Protein AF-0000000074800138 (afdb_homodimer)

Nearest PDB structures (foldseek):
  8fwd-assembly1_7  TM=6.482E-01  e=1.856E-03  synthetic construct
  3asg-assembly1_A  TM=6.172E-01  e=2.596E-03  Paramagnetospirillum magneticum AMB-1
  5g05-assembly1_C  TM=5.962E-01  e=1.607E-02  Homo sapiens
  6q6g-assembly1_Z  TM=4.746E-01  e=5.083E-02  Homo sapiens
  9gaw-assembly1_Z  TM=5.169E-01  e=9.950E-02  Homo sapiens

Solvent-accessible surface area (backbone atoms only — not comparable to full-atom values): 19080 Å² total; per-residue (Å²): 112,71,67,56,52,42,50,50,50,30,55,75,67,71,48,77,78,48,72,56,21,47,45,21,26,38,49,36,23,50,61,73,66,35,55,67,58,23,51,50,52,58,54,36,31,43,78,73,64,65,39,76,80,51,69,68,48,51,35,52,52,23,40,51,26,9,74,70,62,38,48,67,59,28,49,50,55,54,68,68,44,85,60,83,66,53,68,65,38,53,49,34,40,36,52,22,18,64,76,68,64,39,51,70,59,27,44,57,45,20,53,50,42,28,72,74,38,67,78,47,43,66,22,53,55,48,35,28,50,43,23,49,77,71,67,35,52,67,60,21,50,50,45,53,50,48,34,57,76,68,65,43,64,73,73,70,81,63,42,18,77,58,60,74,77,67,81,96,34,71,72,9,62,52,123,112,71,68,55,53,41,51,49,50,30,54,76,66,70,47,77,79,47,73,57,21,47,45,21,26,36,49,35,24,49,61,73,67,36,52,68,58,25,51,51,53,60,55,36,32,42,76,75,64,67,37,75,82,50,63,67,48,51,34,52,51,23,40,52,26,9,74,70,62,39,48,68,61,27,49,51,55,54,66,67,44,80,90,60,72,50,69,65,36,54,48,34,39,36,51,21,18,64,76,67,64,38,49,71,60,27,44,56,45,20,53,49,43,29,73,74,38,68,78,46,43,67,21,54,55,47,35,28,51,43,23,50,75,70,67,36,53,68,60,20,52,50,47,53,50,47,35,58,75,66,64,44,64,73,77,57,87,66,77,70,79,76,55,82,87,60,56,93,58,57,83,71,67,82,117

Organism: Zingiber officinale (NCBI:txid94328)

pLDDT: mean 83.5, std 20.82, range [20.84, 98.69]

Radius of gyration: 30.53 Å; Cα contacts (8 Å, |Δi|>4): 427; chains: 2; bounding box: 30×89×78 Å

Sequence (350 aa):
MATLSLFAQMIKFRLRPDRITFIGILMACIHVGMIDTAIIGFNCMKTVYGVEPKVEHVGCLVDALSRGGYLNKARSVLESMLFKTNASAWHALLGGCFAHGDYELGVVVARHLIELEPPKESGYVALQKLYAITGRTEDALKVRKLMCDLDIKQSSGASMIEVEGAACEFLAGTLMATLSLFAQMIKFRLRPDRITFIGILMACIHVGMIDTAIIGFNCMKTVYGVEPKVEHVGCLVDALSRGGYLNKARSVLESMLFKTNASAWHALLGGCFAHGDYELGVVVARHLIELEPPKESGYVALQKLYAITGRTEDALKVRKLMCDLDIKQSSGASMIEVEGAACEFLAGTL

InterPro domains:
  IPR002885 Pentatricopeptide repeat [PF01535] (60-82)
  IPR011990 Tetratricopeptide-like helical domain superfamily [G3DSA:1.25.40.10] (2-169)
  IPR011990 Tetratricopeptide-like helical domain superfamily [SSF48452] (74-152)
  IPR046848 E motif [PF20431] (100-162)
  IPR046960 Pentatricopeptide repeat-containing protein At4g14850-like, plant [PTHR47926] (3-170)

Foldseek 3Di:
DVVVVVVVVCVVVVHQDAQVNLLVVLVVCLVVPNLVSSVVSQVCCCVPRNYDHDLSSLQSNLLSCLQVLVLVVNVVSCVPRPDDRDLNSLVSSLVSCVVVVVLVVNLVSLVVSCVSPVLACVSLVSNLVSCVVVVVNVVSVVSLVVCVVVVNDDDQPAQLPQPPDDVSRPRNHDD/DVVVVVVVVCVVVVHQDAQVNLLVVLVVCLVVPNLVSSVVSQVCCCVPRNYDHDQSSLQSNLLSCLQVLVLVVNVVSQVVRPDDHDLNSLVSSLVSCVVVVVLVVNLVSLVVSCVVPVLACVSLVSNLVSCVVVVVNVVSLVSVVVCVVVVNDPPPPPPQPCPPPCSSPPVPPPD

Secondary structure (DSSP, 8-state):
-HHHHHHHHHHHTT----HHHHHHHHHHHHHTT-HHHHHHHHHHHHHTT-PPP-HHHHHHHHHHHHHTT-HHHHHHHHHH--S---HHHHHHHHHHHHHHT-HHHHHHHHHHHHHH-TT-HHHHHHHHHHHHHTT-HHHHHHHHHHHHHTT----TTS------SSSTTSGGG--/-HHHHHHHHHHHTT----HHHHHHHHHHHHHTT-HHHHHHHHHHHHHTT-PPP-HHHHHHHHHHHHHTT-HHHHHHHHHH--S---HHHHHHHHHHHHHHT-HHHHHHHHHHHHHH-TT-HHHHHHHHHHHHHTT-HHHHHHHHHHHHHTT----TTS-----SS-TTTGGG---

Structure (mmCIF, N/CA/C/O backbone):
data_AF-0000000074800138-model_v1
#
loop_
_entity.id
_entity.type
_entity.pdbx_description
1 polymer 'Pentatricopeptide repeat-containing protein'
#
loop_
_atom_site.group_PDB
_atom_site.id
_atom_site.type_symbol
_atom_site.label_atom_id
_atom_site.label_alt_id
_atom_site.label_comp_id
_atom_site.label_asym_id
_atom_site.label_entity_id
_atom_site.label_seq_id
_atom_site.pdbx_PDB_ins_code
_atom_site.Cartn_x
_atom_site.Cartn_y
_atom_site.Cartn_z
_atom_site.occupancy
_atom_site.B_iso_or_equiv
_atom_site.auth_seq_id
_atom_site.auth_comp_id
_atom_site.auth_asym_id
_atom_site.auth_atom_id
_atom_site.pdbx_PDB_model_num
ATOM 1 N N . MET A 1 1 ? 10.578 -4.496 12.516 1 43.91 1 MET A N 1
ATOM 2 C CA . MET A 1 1 ? 10.547 -3.043 12.664 1 43.91 1 MET A CA 1
ATOM 3 C C . MET A 1 1 ? 9.57 -2.418 11.672 1 43.91 1 MET A C 1
ATOM 5 O O . MET A 1 1 ? 8.742 -1.583 12.047 1 43.91 1 MET A O 1
ATOM 9 N N . ALA A 1 2 ? 9.586 -2.994 10.398 1 52.78 2 ALA A N 1
ATOM 10 C CA . ALA A 1 2 ? 8.82 -2.365 9.328 1 52.78 2 ALA A CA 1
ATOM 11 C C . ALA A 1 2 ? 7.32 -2.529 9.57 1 52.78 2 ALA A C 1
ATOM 13 O O . ALA A 1 2 ? 6.555 -1.568 9.438 1 52.78 2 ALA A O 1
ATOM 14 N N . THR A 1 3 ? 6.891 -3.715 10.062 1 56.34 3 THR A N 1
ATOM 15 C CA . THR A 1 3 ? 5.48 -4.023 10.273 1 56.34 3 THR A CA 1
ATOM 16 C C . THR A 1 3 ? 4.922 -3.205 11.438 1 56.34 3 THR A C 1
ATOM 18 O O . THR A 1 3 ? 3.762 -2.783 11.398 1 56.34 3 THR A O 1
ATOM 21 N N . LEU A 1 4 ? 5.777 -2.953 12.375 1 54.22 4 LEU A N 1
ATOM 22 C CA . LEU A 1 4 ? 5.324 -2.238 13.562 1 54.22 4 LEU A CA 1
ATOM 23 C C . LEU A 1 4 ? 4.98 -0.792 13.227 1 54.22 4 LEU A C 1
ATOM 25 O O . LEU A 1 4 ? 4.004 -0.245 13.75 1 54.22 4 LEU A O 1
ATOM 29 N N . SER A 1 5 ? 5.734 -0.338 12.312 1 70 5 SER A N 1
ATOM 30 C CA . SER A 1 5 ? 5.496 1.061 11.969 1 70 5 SER A CA 1
ATOM 31 C C . SER A 1 5 ? 4.172 1.234 11.234 1 70 5 SER A C 1
ATOM 33 O O . SER A 1 5 ? 3.428 2.182 11.5 1 70 5 SER A O 1
ATOM 35 N N . LEU A 1 6 ? 3.773 0.214 10.523 1 72.75 6 LEU A N 1
ATOM 36 C CA . LEU A 1 6 ? 2.506 0.282 9.805 1 72.75 6 LEU A CA 1
ATOM 37 C C . LEU A 1 6 ? 1.328 0.193 10.773 1 72.75 6 LEU A C 1
ATOM 39 O O . LEU A 1 6 ? 0.381 0.977 10.68 1 72.75 6 LEU A O 1
ATOM 43 N N . PHE A 1 7 ? 1.56 -0.622 11.734 1 68.44 7 PHE A N 1
ATOM 44 C CA . PHE A 1 7 ? 0.506 -0.812 12.727 1 68.44 7 PHE A CA 1
ATOM 45 C C . PHE A 1 7 ? 0.314 0.448 13.562 1 68.44 7 PHE A C 1
ATOM 47 O O . PHE A 1 7 ? -0.817 0.825 13.875 1 68.44 7 PHE A O 1
ATOM 54 N N . ALA A 1 8 ? 1.408 0.996 13.789 1 72 8 ALA A N 1
ATOM 55 C CA . ALA A 1 8 ? 1.353 2.227 14.578 1 72 8 ALA A CA 1
ATOM 56 C C . ALA A 1 8 ? 0.618 3.328 13.812 1 72 8 ALA A C 1
ATOM 58 O O . ALA A 1 8 ? -0.166 4.078 14.406 1 72 8 ALA A O 1
ATOM 59 N N . GLN A 1 9 ? 0.895 3.301 12.617 1 76.75 9 GLN A N 1
ATOM 60 C CA . GLN A 1 9 ? 0.22 4.301 11.797 1 76.75 9 GLN A CA 1
ATOM 61 C C . GLN A 1 9 ? -1.272 4.004 11.688 1 76.75 9 GLN A C 1
ATOM 63 O O . GLN A 1 9 ? -2.098 4.918 11.734 1 76.75 9 GLN A O 1
ATOM 68 N N . MET A 1 10 ? -1.66 2.762 11.578 1 77.88 10 MET A N 1
ATOM 69 C CA . MET A 1 10 ? -3.062 2.369 11.484 1 77.88 10 MET A CA 1
ATOM 70 C C . MET A 1 10 ? -3.818 2.74 12.758 1 77.88 10 MET A C 1
ATOM 72 O O . MET A 1 10 ? -4.961 3.199 12.695 1 77.88 10 MET A O 1
ATOM 76 N N . ILE A 1 11 ? -3.096 2.574 13.898 1 75.19 11 ILE A N 1
ATOM 77 C CA . ILE A 1 11 ? -3.693 2.936 15.18 1 75.19 11 ILE A CA 1
ATOM 78 C C . ILE A 1 11 ? -3.877 4.449 15.25 1 75.19 11 ILE A C 1
ATOM 80 O O . ILE A 1 11 ? -4.938 4.934 15.656 1 75.19 11 ILE A O 1
ATOM 84 N N . LYS A 1 12 ? -2.836 5.16 14.867 1 75.62 12 LYS A N 1
ATOM 85 C CA . LYS A 1 12 ? -2.865 6.621 14.906 1 75.62 12 LYS A CA 1
ATOM 86 C C . LYS A 1 12 ? -4.051 7.168 14.117 1 75.62 12 LYS A C 1
ATOM 88 O O . LYS A 1 12 ? -4.676 8.148 14.531 1 75.62 12 LYS A O 1
ATOM 93 N N . PHE A 1 13 ? -4.375 6.453 13.062 1 75.38 13 PHE A N 1
ATOM 94 C CA . PHE A 1 13 ? -5.449 6.953 12.211 1 75.38 13 PHE A CA 1
ATOM 95 C C . PHE A 1 13 ? -6.73 6.156 12.438 1 75.38 13 PHE A C 1
ATOM 97 O O . PHE A 1 13 ? -7.652 6.219 11.625 1 75.38 13 PHE A O 1
ATOM 104 N N . ARG A 1 14 ? -6.738 5.391 13.586 1 74.94 14 ARG A N 1
ATOM 105 C CA . ARG A 1 14 ? -7.898 4.621 14.016 1 74.94 14 ARG A CA 1
ATOM 106 C C . ARG A 1 14 ? -8.438 3.758 12.875 1 74.94 14 ARG A C 1
ATOM 108 O O . ARG A 1 14 ? -9.648 3.719 12.641 1 74.94 14 ARG A O 1
ATOM 115 N N . LEU A 1 15 ? -7.484 3.207 12.188 1 77.81 15 LEU A N 1
ATOM 116 C CA . LEU A 1 15 ? -7.855 2.324 11.086 1 77.81 15 LEU A CA 1
ATOM 117 C C . LEU A 1 15 ? -7.801 0.862 11.516 1 77.81 15 LEU A C 1
ATOM 119 O O . LEU A 1 15 ? -6.82 0.427 12.125 1 77.81 15 LEU A O 1
ATOM 123 N N . ARG A 1 16 ? -8.969 0.235 11.492 1 80.94 16 ARG A N 1
ATOM 124 C CA . ARG A 1 16 ? -8.969 -1.219 11.617 1 80.94 16 ARG A CA 1
ATOM 125 C C . ARG A 1 16 ? -8.953 -1.89 10.25 1 80.94 16 ARG A C 1
ATOM 127 O O . ARG A 1 16 ? -9.969 -1.907 9.555 1 80.94 16 ARG A O 1
ATOM 134 N N . PRO A 1 17 ? -7.766 -2.398 10 1 86.25 17 PRO A N 1
ATOM 135 C CA . PRO A 1 17 ? -7.672 -2.957 8.648 1 86.25 17 PRO A CA 1
ATOM 136 C C . PRO A 1 17 ? -8.586 -4.164 8.445 1 86.25 17 PRO A C 1
ATOM 138 O O . PRO A 1 17 ? -8.75 -4.977 9.359 1 86.25 17 PRO A O 1
ATOM 141 N N . ASP A 1 18 ? -9.32 -4.195 7.348 1 89.62 18 ASP A N 1
ATOM 142 C CA . ASP A 1 18 ? -10.109 -5.348 6.926 1 89.62 18 ASP A CA 1
ATOM 143 C C . ASP A 1 18 ? -9.562 -5.941 5.629 1 89.62 18 ASP A C 1
ATOM 145 O O . ASP A 1 18 ? -8.453 -5.613 5.207 1 89.62 18 ASP A O 1
ATOM 149 N N . ARG A 1 19 ? -10.305 -6.824 5.07 1 89.81 19 ARG A N 1
ATOM 150 C CA . ARG A 1 19 ? -9.875 -7.527 3.869 1 89.81 19 ARG A CA 1
ATOM 151 C C . ARG A 1 19 ? -9.586 -6.547 2.734 1 89.81 19 ARG A C 1
ATOM 153 O O . ARG A 1 19 ? -8.602 -6.699 2.006 1 89.81 19 ARG A O 1
ATOM 160 N N . ILE A 1 20 ? -10.367 -5.566 2.705 1 88.94 20 ILE A N 1
ATOM 161 C CA . ILE A 1 20 ? -10.25 -4.598 1.621 1 88.94 20 ILE A CA 1
ATOM 162 C C . ILE A 1 20 ? -8.992 -3.76 1.81 1 88.94 20 ILE A C 1
ATOM 164 O O . ILE A 1 20 ? -8.25 -3.518 0.853 1 88.94 20 ILE A O 1
ATOM 168 N N . THR A 1 21 ? -8.75 -3.352 3.012 1 89.06 21 THR A N 1
ATOM 169 C CA . THR A 1 21 ? -7.555 -2.584 3.324 1 89.06 21 THR A CA 1
ATOM 170 C C . THR A 1 21 ? -6.297 -3.371 2.961 1 89.06 21 THR A C 1
ATOM 172 O O . THR A 1 21 ? -5.363 -2.822 2.377 1 89.06 21 THR A O 1
ATOM 175 N N . PHE A 1 22 ? -6.379 -4.621 3.205 1 92 22 PHE A N 1
ATOM 176 C CA . PHE A 1 22 ? -5.188 -5.434 2.996 1 92 22 PHE A CA 1
ATOM 177 C C . PHE A 1 22 ? -4.949 -5.68 1.51 1 92 22 PHE A C 1
ATOM 179 O O . PHE A 1 22 ? -3.807 -5.805 1.07 1 92 22 PHE A O 1
ATOM 186 N N . ILE A 1 23 ? -5.969 -5.742 0.784 1 91.44 23 ILE A N 1
ATOM 187 C CA . ILE A 1 23 ? -5.754 -5.844 -0.655 1 91.44 23 ILE A CA 1
ATOM 188 C C . ILE A 1 23 ? -5 -4.613 -1.153 1 91.44 23 ILE A C 1
ATOM 190 O O . ILE A 1 23 ? -4.094 -4.727 -1.981 1 91.44 23 ILE A O 1
ATOM 194 N N . GLY A 1 24 ? -5.398 -3.42 -0.658 1 89.75 24 GLY A N 1
ATOM 195 C CA . GLY A 1 24 ? -4.695 -2.195 -1.006 1 89.75 24 GLY A CA 1
ATOM 196 C C . GLY A 1 24 ? -3.234 -2.207 -0.599 1 89.75 24 GLY A C 1
ATOM 197 O O . GLY A 1 24 ? -2.367 -1.794 -1.37 1 89.75 24 GLY A O 1
ATOM 198 N N . ILE A 1 25 ? -2.998 -2.707 0.57 1 90.94 25 ILE A N 1
ATOM 199 C CA . ILE A 1 25 ? -1.637 -2.787 1.09 1 90.94 25 ILE A CA 1
ATOM 200 C C . ILE A 1 25 ? -0.801 -3.711 0.209 1 90.94 25 ILE A C 1
ATOM 202 O O . ILE A 1 25 ? 0.304 -3.352 -0.206 1 90.94 25 ILE A O 1
ATOM 206 N N . LEU A 1 26 ? -1.319 -4.887 -0.128 1 92.81 26 LEU A N 1
ATOM 207 C CA . LEU A 1 26 ? -0.606 -5.863 -0.945 1 92.81 26 LEU A CA 1
ATOM 208 C C . LEU A 1 26 ? -0.302 -5.293 -2.328 1 92.81 26 LEU A C 1
ATOM 210 O O . LEU A 1 26 ? 0.837 -5.363 -2.795 1 92.81 26 LEU A O 1
ATOM 214 N N . MET A 1 27 ? -1.284 -4.688 -2.916 1 91 27 MET A N 1
ATOM 215 C CA . MET A 1 27 ? -1.13 -4.148 -4.266 1 91 27 MET A CA 1
ATOM 216 C C . MET A 1 27 ? -0.095 -3.029 -4.289 1 91 27 MET A C 1
ATOM 218 O O . MET A 1 27 ? 0.712 -2.943 -5.215 1 91 27 MET A O 1
ATOM 222 N N . ALA A 1 28 ? -0.119 -2.209 -3.275 1 91.12 28 ALA A N 1
ATOM 223 C CA . ALA A 1 28 ? 0.828 -1.098 -3.223 1 91.12 28 ALA A CA 1
ATOM 224 C C . ALA A 1 28 ? 2.258 -1.604 -3.061 1 91.12 28 ALA A C 1
ATOM 226 O O . ALA A 1 28 ? 3.162 -1.163 -3.773 1 91.12 28 ALA A O 1
ATOM 227 N N . CYS A 1 29 ? 2.436 -2.473 -2.121 1 92.75 29 CYS A N 1
ATOM 228 C CA . CYS A 1 29 ? 3.77 -3.012 -1.877 1 92.75 29 CYS A CA 1
ATOM 229 C C . CYS A 1 29 ? 4.309 -3.715 -3.117 1 92.75 29 CYS A C 1
ATOM 231 O O . CYS A 1 29 ? 5.477 -3.543 -3.475 1 92.75 29 CYS A O 1
ATOM 233 N N . ILE A 1 30 ? 3.459 -4.488 -3.75 1 92.81 30 ILE A N 1
ATOM 234 C CA . ILE A 1 30 ? 3.844 -5.215 -4.957 1 92.81 30 ILE A CA 1
ATOM 235 C C . ILE A 1 30 ? 4.172 -4.223 -6.07 1 92.81 30 ILE A C 1
ATOM 237 O O . ILE A 1 30 ? 5.168 -4.383 -6.781 1 92.81 30 ILE A O 1
ATOM 241 N N . HIS A 1 31 ? 3.443 -3.209 -6.188 1 89.44 31 HIS A N 1
ATOM 242 C CA . HIS A 1 31 ? 3.596 -2.217 -7.242 1 89.44 31 HIS A CA 1
ATOM 243 C C . HIS A 1 31 ? 4.938 -1.499 -7.137 1 89.44 31 HIS A C 1
ATOM 245 O O . HIS A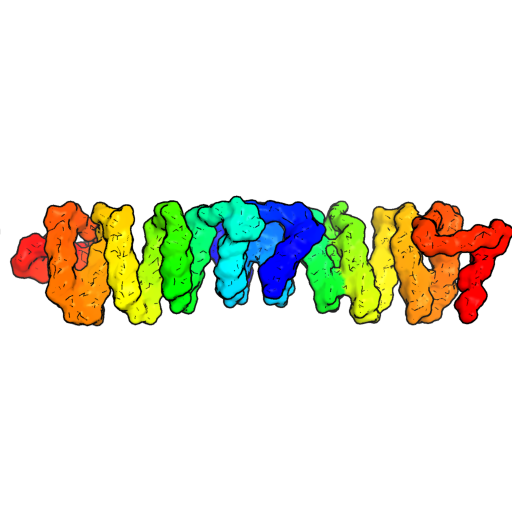 1 31 ? 5.566 -1.192 -8.148 1 89.44 31 HIS A O 1
ATOM 251 N N . VAL A 1 32 ? 5.316 -1.273 -5.938 1 90.31 32 VAL A N 1
ATOM 252 C CA . VAL A 1 32 ? 6.555 -0.516 -5.777 1 90.31 32 VAL A CA 1
ATOM 253 C C . VAL A 1 32 ? 7.727 -1.475 -5.598 1 90.31 32 VAL A C 1
ATOM 255 O O . VAL A 1 32 ? 8.836 -1.053 -5.25 1 90.31 32 VAL A O 1
ATOM 258 N N . GLY A 1 33 ? 7.523 -2.762 -5.719 1 91.31 33 GLY A N 1
ATOM 259 C CA . GLY A 1 33 ? 8.594 -3.746 -5.742 1 91.31 33 GLY A CA 1
ATOM 260 C C . GLY A 1 33 ? 9.016 -4.199 -4.355 1 91.31 33 GLY A C 1
ATOM 261 O O . GLY A 1 33 ? 10.078 -4.809 -4.195 1 91.31 33 GLY A O 1
ATOM 262 N N . MET A 1 34 ? 8.211 -3.844 -3.35 1 93 34 MET A N 1
ATOM 263 C CA . MET A 1 34 ? 8.523 -4.258 -1.984 1 93 34 MET A CA 1
ATOM 264 C C . MET A 1 34 ? 7.859 -5.594 -1.658 1 93 34 MET A C 1
ATOM 266 O O . MET A 1 34 ? 6.98 -5.66 -0.801 1 93 34 MET A O 1
ATOM 270 N N . ILE A 1 35 ? 8.391 -6.664 -2.172 1 94.69 35 ILE A N 1
ATOM 271 C CA . ILE A 1 35 ? 7.832 -8.008 -2.129 1 94.69 35 ILE A CA 1
ATOM 272 C C . ILE A 1 35 ? 7.902 -8.555 -0.702 1 94.69 35 ILE A C 1
ATOM 274 O O . ILE A 1 35 ? 6.961 -9.188 -0.226 1 94.69 35 ILE A O 1
ATOM 278 N N . ASP A 1 36 ? 9.031 -8.242 -0.051 1 93.81 36 ASP A N 1
ATOM 279 C CA . ASP A 1 36 ? 9.164 -8.711 1.324 1 93.81 36 ASP A CA 1
ATOM 280 C C . ASP A 1 36 ? 8.117 -8.062 2.229 1 93.81 36 ASP A C 1
ATOM 282 O O . ASP A 1 36 ? 7.539 -8.727 3.09 1 93.81 36 ASP A O 1
ATOM 286 N N . THR A 1 37 ? 7.891 -6.824 1.976 1 92.62 37 THR A N 1
ATOM 287 C CA . THR A 1 37 ? 6.879 -6.125 2.76 1 92.62 37 THR A CA 1
ATOM 288 C C . THR A 1 37 ? 5.484 -6.66 2.445 1 92.62 37 THR A C 1
ATOM 290 O O . THR A 1 37 ? 4.629 -6.738 3.33 1 92.62 37 THR A O 1
ATOM 293 N N . ALA A 1 38 ? 5.203 -7.016 1.188 1 94.12 38 ALA A N 1
ATOM 294 C CA . ALA A 1 38 ? 3.932 -7.629 0.805 1 94.12 38 ALA A CA 1
ATOM 295 C C . ALA A 1 38 ? 3.713 -8.945 1.54 1 94.12 38 ALA A C 1
ATOM 297 O O . ALA A 1 38 ? 2.621 -9.211 2.049 1 94.12 38 ALA A O 1
ATOM 298 N N . ILE A 1 39 ? 4.777 -9.711 1.635 1 94.88 39 ILE A N 1
ATOM 299 C CA . ILE A 1 39 ? 4.707 -11 2.314 1 94.88 39 ILE A CA 1
ATOM 300 C C . ILE A 1 39 ? 4.438 -10.789 3.801 1 94.88 39 ILE A C 1
ATOM 302 O O . ILE A 1 39 ? 3.604 -11.477 4.395 1 94.88 39 ILE A O 1
ATOM 306 N N . ILE A 1 40 ? 5.133 -9.852 4.363 1 92.94 40 ILE A N 1
ATOM 307 C CA . ILE A 1 40 ? 4.926 -9.531 5.77 1 92.94 40 ILE A CA 1
ATOM 308 C C . ILE A 1 40 ? 3.482 -9.078 5.992 1 92.94 40 ILE A C 1
ATOM 310 O O . ILE A 1 40 ? 2.83 -9.516 6.941 1 92.94 40 ILE A O 1
ATOM 314 N N . GLY A 1 41 ? 3.033 -8.18 5.117 1 92.56 41 GLY A N 1
ATOM 315 C CA . GLY A 1 41 ? 1.651 -7.734 5.199 1 92.56 41 GLY A CA 1
ATOM 316 C C . GLY A 1 41 ? 0.652 -8.875 5.121 1 92.56 41 GLY A C 1
ATOM 317 O O . GLY A 1 41 ? -0.289 -8.938 5.914 1 92.56 41 GLY A O 1
ATOM 318 N N . PHE A 1 42 ? 0.875 -9.773 4.238 1 94.44 42 PHE A N 1
ATOM 319 C CA . PHE A 1 42 ? 0.012 -10.938 4.074 1 94.44 42 PHE A CA 1
ATOM 320 C C . PHE A 1 42 ? -0.026 -11.766 5.355 1 94.44 42 PHE A C 1
ATOM 322 O O . PHE A 1 42 ? -1.102 -12.148 5.824 1 94.44 42 PHE A O 1
ATOM 329 N N . ASN A 1 43 ? 1.084 -11.961 5.891 1 92.5 43 ASN A N 1
ATOM 330 C CA . ASN A 1 43 ? 1.172 -12.766 7.102 1 92.5 43 ASN A CA 1
ATOM 331 C C . ASN A 1 43 ? 0.52 -12.062 8.289 1 92.5 43 ASN A C 1
ATOM 333 O O . ASN A 1 43 ? -0.052 -12.719 9.164 1 92.5 43 ASN A O 1
ATOM 337 N N . CYS A 1 44 ? 0.555 -10.773 8.328 1 90.19 44 CYS A N 1
ATOM 338 C CA . CYS A 1 44 ? 0.017 -10 9.438 1 90.19 44 CYS A CA 1
ATOM 339 C C . CYS A 1 44 ? -1.507 -10.008 9.422 1 90.19 44 CYS A C 1
ATOM 341 O O . CYS A 1 44 ? -2.143 -9.766 10.453 1 90.19 44 CYS A O 1
ATOM 343 N N . MET A 1 45 ? -2.117 -10.305 8.273 1 92.31 45 MET A N 1
ATOM 344 C CA . MET A 1 45 ? -3.574 -10.297 8.188 1 92.31 45 MET A CA 1
ATOM 345 C C . MET A 1 45 ? -4.184 -11.18 9.273 1 92.31 45 MET A C 1
ATOM 347 O O . MET A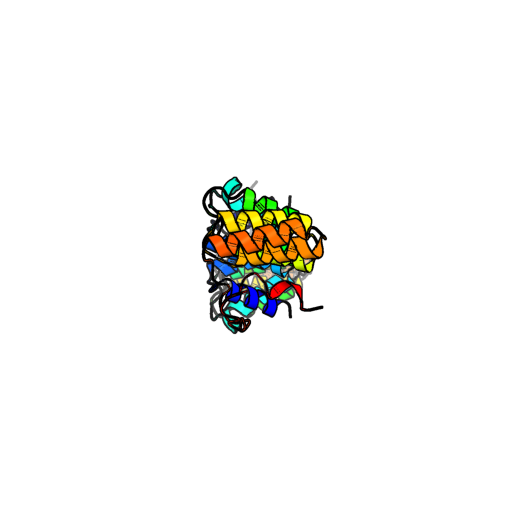 1 45 ? -4.969 -10.703 10.102 1 92.31 45 MET A O 1
ATOM 351 N N . LYS A 1 46 ? -3.701 -12.414 9.352 1 91.19 46 LYS A N 1
ATOM 352 C CA . LYS A 1 46 ? -4.262 -13.352 10.32 1 91.19 46 LYS A CA 1
ATOM 353 C C . LYS A 1 46 ? -3.576 -13.219 11.68 1 91.19 46 LYS A C 1
ATOM 355 O O . LYS A 1 46 ? -4.238 -13.062 12.703 1 91.19 46 LYS A O 1
ATOM 360 N N . THR A 1 47 ? -2.268 -13.117 11.664 1 91.19 47 THR A N 1
ATOM 361 C CA . THR A 1 47 ? -1.494 -13.258 12.898 1 91.19 47 THR A CA 1
ATOM 362 C C . THR A 1 47 ? -1.656 -12.023 13.781 1 91.19 47 THR A C 1
ATOM 364 O O . THR A 1 47 ? -1.667 -12.125 15.008 1 91.19 47 THR A O 1
ATOM 367 N N . VAL A 1 48 ? -1.835 -10.867 13.18 1 87.75 48 VAL A N 1
ATOM 368 C CA . VAL A 1 48 ? -1.865 -9.633 13.961 1 87.75 48 VAL A CA 1
ATOM 369 C C . VAL A 1 48 ? -3.287 -9.078 13.992 1 87.75 48 VAL A C 1
ATOM 371 O O . VAL A 1 48 ? -3.77 -8.648 15.047 1 87.75 48 VAL A O 1
ATOM 374 N N . TYR A 1 49 ? -4.016 -9.273 12.875 1 89.56 49 TYR A N 1
ATOM 375 C CA . TYR A 1 49 ? -5.277 -8.555 12.789 1 89.56 49 TYR A CA 1
ATOM 376 C C . TYR A 1 49 ? -6.461 -9.508 12.805 1 89.56 49 TYR A C 1
ATOM 378 O O . TYR A 1 49 ? -7.617 -9.078 12.797 1 89.56 49 TYR A O 1
ATOM 386 N N . GLY A 1 50 ? -6.129 -10.781 12.773 1 91.81 50 GLY A N 1
ATOM 387 C CA . GLY A 1 50 ? -7.191 -11.773 12.797 1 91.81 50 GLY A CA 1
ATOM 388 C C . GLY A 1 50 ? -8.031 -11.773 11.531 1 91.81 50 GLY A C 1
ATOM 389 O O . GLY A 1 50 ? -9.18 -12.234 11.539 1 91.81 50 GLY A O 1
ATOM 390 N N . VAL A 1 51 ? -7.539 -11.188 10.477 1 93.06 51 VAL A N 1
ATOM 391 C CA . VAL A 1 51 ? -8.234 -11.141 9.195 1 93.06 51 VAL A CA 1
ATOM 392 C C . VAL A 1 51 ? -7.781 -12.305 8.32 1 93.06 51 VAL A C 1
ATOM 394 O O . VAL A 1 51 ? -6.605 -12.383 7.945 1 93.06 51 VAL A O 1
ATOM 397 N N . GLU A 1 52 ? -8.711 -13.18 7.945 1 92.44 52 GLU A N 1
ATOM 398 C CA . GLU A 1 52 ? -8.367 -14.312 7.094 1 92.44 52 GLU A CA 1
ATOM 399 C C . GLU A 1 52 ? -8.188 -13.883 5.641 1 92.44 52 GLU A C 1
ATOM 401 O O . GLU A 1 52 ? -9.078 -13.258 5.055 1 92.44 52 GLU A O 1
ATOM 406 N N . PRO A 1 53 ? -7.004 -14.219 5.094 1 92.38 53 PRO A N 1
ATOM 407 C CA . PRO A 1 53 ? -6.844 -13.922 3.668 1 92.38 53 PRO A CA 1
ATOM 408 C C . PRO A 1 53 ? -7.848 -14.664 2.791 1 92.38 53 PRO A C 1
ATOM 410 O O . PRO A 1 53 ? -8.195 -15.812 3.086 1 92.38 53 PRO A O 1
ATOM 413 N N . LYS A 1 54 ? -8.328 -14 1.739 1 90.06 54 LYS A N 1
ATOM 414 C CA . LYS A 1 54 ? -9.219 -14.602 0.75 1 90.06 54 LYS A CA 1
ATOM 415 C C . LYS A 1 54 ? -8.492 -14.828 -0.575 1 90.06 54 LYS A C 1
ATOM 417 O O . LYS A 1 54 ? -7.289 -14.594 -0.678 1 90.06 54 LYS A O 1
ATOM 422 N N . VAL A 1 55 ? -9.195 -15.312 -1.581 1 88.5 55 VAL A N 1
ATOM 423 C CA . VAL A 1 55 ? -8.633 -15.727 -2.867 1 88.5 55 VAL A CA 1
ATOM 424 C C . VAL A 1 55 ? -7.949 -14.539 -3.535 1 88.5 55 VAL A C 1
ATOM 426 O O . VAL A 1 55 ? -6.926 -14.695 -4.203 1 88.5 55 VAL A O 1
ATOM 429 N N . GLU A 1 56 ? -8.484 -13.359 -3.279 1 89.62 56 GLU A N 1
ATOM 430 C CA . GLU A 1 56 ? -7.918 -12.18 -3.932 1 89.62 56 GLU A CA 1
ATOM 431 C C . GLU A 1 56 ? -6.562 -11.82 -3.332 1 89.62 56 GLU A C 1
ATOM 433 O O . GLU A 1 56 ? -5.672 -11.344 -4.039 1 89.62 56 GLU A O 1
ATOM 438 N N . HIS A 1 57 ? -6.383 -12.047 -2.049 1 92.38 57 HIS A N 1
ATOM 439 C CA . HIS A 1 57 ? -5.105 -11.766 -1.402 1 92.38 57 HIS A CA 1
ATOM 440 C C . HIS A 1 57 ? -4.035 -12.758 -1.838 1 92.38 57 HIS A C 1
ATOM 442 O O . HIS A 1 57 ? -2.936 -12.359 -2.227 1 92.38 57 HIS A O 1
ATOM 448 N N . VAL A 1 58 ? -4.52 -13.992 -1.809 1 93.06 58 VAL A N 1
ATOM 449 C CA . VAL A 1 58 ? -3.604 -15.055 -2.191 1 93.06 58 VAL A CA 1
ATOM 450 C C . VAL A 1 58 ? -3.225 -14.914 -3.664 1 93.06 58 VAL A C 1
ATOM 452 O O . VAL A 1 58 ? -2.047 -14.992 -4.02 1 93.06 58 VAL A O 1
ATOM 455 N N . GLY A 1 59 ? -4.234 -14.711 -4.504 1 92.38 59 GLY A N 1
ATOM 456 C CA . GLY A 1 59 ? -3.99 -14.555 -5.93 1 92.38 59 GLY A CA 1
ATOM 457 C C . GLY A 1 59 ? -3.055 -13.406 -6.254 1 92.38 59 GLY A C 1
ATOM 458 O O . GLY A 1 59 ? -2.146 -13.555 -7.074 1 92.38 59 GLY A O 1
ATOM 459 N N . CYS A 1 60 ? -3.242 -12.297 -5.531 1 91.88 60 CYS A N 1
ATOM 460 C CA . CYS A 1 60 ? -2.428 -11.109 -5.766 1 91.88 60 CYS A CA 1
ATOM 461 C C . CYS A 1 60 ? -0.973 -11.367 -5.391 1 91.88 60 CYS A C 1
ATOM 463 O O . CYS A 1 60 ? -0.067 -11.078 -6.176 1 91.88 60 CYS A O 1
ATOM 465 N N . LEU A 1 61 ? -0.79 -11.906 -4.281 1 94.94 61 LEU A N 1
ATOM 466 C CA . LEU A 1 61 ? 0.568 -12.133 -3.799 1 94.94 61 LEU A CA 1
ATOM 467 C C . LEU A 1 61 ? 1.261 -13.211 -4.621 1 94.94 61 LEU A C 1
ATOM 469 O O . LEU A 1 61 ? 2.391 -13.023 -5.078 1 94.94 61 LEU A O 1
ATOM 473 N N . VAL A 1 62 ? 0.614 -14.289 -4.918 1 96.25 62 VAL A N 1
ATOM 474 C CA . VAL A 1 62 ? 1.205 -15.422 -5.621 1 96.25 62 VAL A CA 1
ATOM 475 C C . VAL A 1 62 ? 1.508 -15.031 -7.066 1 96.25 62 VAL A C 1
ATOM 477 O O . VAL A 1 62 ? 2.535 -15.43 -7.621 1 96.25 62 VAL A O 1
ATOM 480 N N . ASP A 1 63 ? 0.602 -14.266 -7.672 1 95.25 63 ASP A N 1
ATOM 481 C CA . ASP A 1 63 ? 0.851 -13.781 -9.023 1 95.25 63 ASP A CA 1
ATOM 482 C C . ASP A 1 63 ? 2.141 -12.969 -9.086 1 95.25 63 ASP A C 1
ATOM 484 O O . ASP A 1 63 ? 2.969 -13.18 -9.977 1 95.25 63 ASP A O 1
ATOM 488 N N . ALA A 1 64 ? 2.285 -12.109 -8.148 1 95.12 64 ALA A N 1
ATOM 489 C CA . ALA A 1 64 ? 3.473 -11.258 -8.117 1 95.12 64 ALA A CA 1
ATOM 490 C C . ALA A 1 64 ? 4.73 -12.078 -7.852 1 95.12 64 ALA A C 1
ATOM 492 O O . ALA A 1 64 ? 5.754 -11.898 -8.516 1 95.12 64 ALA A O 1
ATOM 493 N N . LEU A 1 65 ? 4.668 -13 -6.906 1 97.81 65 LEU A N 1
ATOM 494 C CA . LEU A 1 65 ? 5.812 -13.836 -6.566 1 97.81 65 LEU A CA 1
ATOM 495 C C . LEU A 1 65 ? 6.219 -14.703 -7.754 1 97.81 65 LEU A C 1
ATOM 497 O O . LEU A 1 65 ? 7.406 -14.836 -8.055 1 97.81 65 LEU A O 1
ATOM 501 N N . SER A 1 66 ? 5.277 -15.203 -8.469 1 98 66 SER A N 1
ATOM 502 C CA . SER A 1 66 ? 5.527 -16.078 -9.609 1 98 66 SER A CA 1
ATOM 503 C C . SER A 1 66 ? 6.184 -15.328 -10.758 1 98 66 SER A C 1
ATOM 505 O O . SER A 1 66 ? 7.172 -15.789 -11.328 1 98 66 SER A O 1
ATOM 507 N N . ARG A 1 67 ? 5.672 -14.219 -11.047 1 95.81 67 ARG A N 1
ATOM 508 C CA . ARG A 1 67 ? 6.219 -13.398 -12.125 1 95.81 67 ARG A CA 1
ATOM 509 C C . ARG A 1 67 ? 7.629 -12.914 -11.781 1 95.81 67 ARG A C 1
ATOM 511 O O . ARG A 1 67 ? 8.492 -12.836 -12.656 1 95.81 67 ARG A O 1
ATOM 518 N N . GLY A 1 68 ? 7.84 -12.648 -10.555 1 96.81 68 GLY A N 1
ATOM 519 C CA . GLY A 1 68 ? 9.125 -12.141 -10.102 1 96.81 68 GLY A CA 1
ATOM 520 C C . GLY A 1 68 ? 10.172 -13.227 -9.922 1 96.81 68 GLY A C 1
ATOM 521 O O . GLY A 1 68 ? 11.328 -12.938 -9.609 1 96.81 68 GLY A O 1
ATOM 522 N N . GLY A 1 69 ? 9.781 -14.477 -10.016 1 97.81 69 GLY A N 1
ATOM 523 C CA . GLY A 1 69 ? 10.711 -15.586 -9.914 1 97.81 69 GLY A CA 1
ATOM 524 C C . GLY A 1 69 ? 10.898 -16.078 -8.492 1 97.81 69 GLY A C 1
ATOM 525 O O . GLY A 1 69 ? 11.805 -16.875 -8.219 1 97.81 69 GLY A O 1
ATOM 526 N N . TYR A 1 70 ? 10.102 -15.555 -7.598 1 98.19 70 TYR A N 1
ATOM 527 C CA . TYR A 1 70 ? 10.125 -16.047 -6.223 1 98.19 70 TYR A CA 1
ATOM 528 C C . TYR A 1 70 ? 9.234 -17.266 -6.059 1 98.19 70 TYR A C 1
ATOM 530 O O . TYR A 1 70 ? 8.305 -17.25 -5.246 1 98.19 70 TYR A O 1
ATOM 538 N N . LEU A 1 71 ? 9.578 -18.344 -6.699 1 98.62 71 LEU A N 1
ATOM 539 C CA . LEU A 1 71 ? 8.695 -19.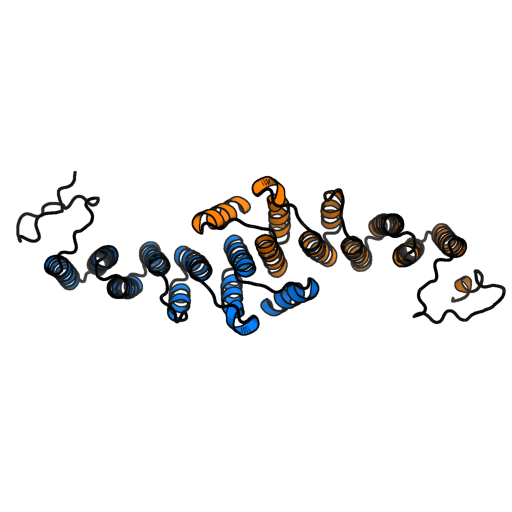484 -6.887 1 98.62 71 LEU A CA 1
ATOM 540 C C . LEU A 1 71 ? 8.531 -20.266 -5.582 1 98.62 71 LEU A C 1
ATOM 542 O O . LEU A 1 71 ? 7.426 -20.688 -5.25 1 98.62 71 LEU A O 1
ATOM 546 N N . ASN A 1 72 ? 9.602 -20.375 -4.867 1 97.62 72 ASN A N 1
ATOM 547 C CA . ASN A 1 72 ? 9.5 -21.094 -3.604 1 97.62 72 ASN A CA 1
ATOM 548 C C . ASN A 1 72 ? 8.648 -20.328 -2.59 1 97.62 72 ASN A C 1
ATOM 550 O O . ASN A 1 72 ? 7.902 -20.938 -1.82 1 97.62 72 ASN A O 1
ATOM 554 N N . LYS A 1 73 ? 8.789 -19.078 -2.602 1 97.31 73 LYS A N 1
ATOM 555 C CA . LYS A 1 73 ? 7.938 -18.266 -1.734 1 97.31 73 LYS A CA 1
ATOM 556 C C . LYS A 1 73 ? 6.473 -18.375 -2.146 1 97.31 73 LYS A C 1
ATOM 558 O O . LYS A 1 73 ? 5.586 -18.469 -1.293 1 97.31 73 LYS A O 1
ATOM 563 N N . ALA A 1 74 ? 6.223 -18.328 -3.424 1 97.62 74 ALA A N 1
ATOM 564 C CA . ALA A 1 74 ? 4.863 -18.5 -3.932 1 97.62 74 ALA A CA 1
ATOM 565 C C . ALA A 1 74 ? 4.281 -19.844 -3.48 1 97.62 74 ALA A C 1
ATOM 567 O O . ALA A 1 74 ? 3.15 -19.906 -2.992 1 97.62 74 ALA A O 1
ATOM 568 N N . ARG A 1 75 ? 5.066 -20.844 -3.582 1 96.69 75 ARG A N 1
ATOM 569 C CA . ARG A 1 75 ? 4.633 -22.172 -3.164 1 96.69 75 ARG A CA 1
ATOM 570 C C . ARG A 1 75 ? 4.32 -22.203 -1.673 1 96.69 75 ARG A C 1
ATOM 572 O O . ARG A 1 75 ? 3.303 -22.766 -1.26 1 96.69 75 ARG A O 1
ATOM 579 N N . SER A 1 76 ? 5.168 -21.609 -0.881 1 94.94 76 SER A N 1
ATOM 580 C CA . SER A 1 76 ? 4.98 -21.578 0.566 1 94.94 76 SER A CA 1
ATOM 581 C C . SER A 1 76 ? 3.674 -20.875 0.938 1 94.94 76 SER A C 1
ATOM 583 O O . SER A 1 76 ? 2.961 -21.328 1.839 1 94.94 76 SER A O 1
ATOM 585 N N . VAL A 1 77 ? 3.365 -19.812 0.255 1 95 77 VAL A N 1
ATOM 586 C CA . VAL A 1 77 ? 2.119 -19.094 0.496 1 95 77 VAL A CA 1
ATOM 587 C C . VAL A 1 77 ? 0.93 -20 0.178 1 95 77 VAL A C 1
ATOM 589 O O . VAL A 1 77 ? -0.016 -20.078 0.964 1 95 77 VAL A O 1
ATOM 592 N N . LEU A 1 78 ? 0.972 -20.703 -0.903 1 95.31 78 LEU A N 1
ATOM 593 C CA . LEU A 1 78 ? -0.121 -21.562 -1.334 1 95.31 78 LEU A CA 1
ATOM 594 C C . LEU A 1 78 ? -0.302 -22.734 -0.372 1 95.31 78 LEU A C 1
ATOM 596 O O . LEU A 1 78 ? -1.431 -23.094 -0.029 1 95.31 78 LEU A O 1
ATOM 600 N N . GLU A 1 79 ? 0.783 -23.203 0.108 1 91.38 79 GLU A N 1
ATOM 601 C CA . GLU A 1 79 ? 0.731 -24.359 0.992 1 91.38 79 GLU A CA 1
ATOM 602 C C . GLU A 1 79 ? 0.257 -23.969 2.389 1 91.38 79 GLU A C 1
ATOM 604 O O . GLU A 1 79 ? -0.271 -24.812 3.127 1 91.38 79 GLU A O 1
ATOM 609 N N . SER A 1 80 ? 0.492 -22.719 2.738 1 87 80 SER A N 1
ATOM 610 C CA . SER A 1 80 ? 0.107 -22.25 4.066 1 87 80 SER A CA 1
ATOM 611 C C . SER A 1 80 ? -1.394 -21.984 4.148 1 87 80 SER A C 1
ATOM 613 O O . SER A 1 80 ? -1.947 -21.859 5.242 1 87 80 SER A O 1
ATOM 615 N N . MET A 1 81 ? -1.993 -21.906 3.051 1 82.94 81 MET A N 1
ATOM 616 C CA . MET A 1 81 ? -3.414 -21.578 3.057 1 82.94 81 MET A CA 1
ATOM 617 C C . MET A 1 81 ? -4.27 -22.844 3.137 1 82.94 81 MET A C 1
ATOM 619 O O . MET A 1 81 ? -4.031 -23.797 2.406 1 82.94 81 MET A O 1
ATOM 623 N N . LEU A 1 82 ? -4.91 -23.078 4.312 1 62.75 82 LEU A N 1
ATOM 624 C CA . LEU A 1 82 ? -5.738 -24.234 4.629 1 62.75 82 LEU A CA 1
ATOM 625 C C . LEU A 1 82 ? -6.812 -24.438 3.566 1 62.75 82 LEU A C 1
ATOM 627 O O . LEU A 1 82 ? -7.234 -25.562 3.312 1 62.75 82 LEU A O 1
ATOM 631 N N . PHE A 1 83 ? -7.449 -23.391 3.355 1 59.12 83 PHE A N 1
ATOM 632 C CA . PHE A 1 83 ? -8.594 -23.578 2.471 1 59.12 83 PHE A CA 1
ATOM 633 C C . PHE A 1 83 ? -8.148 -23.656 1.017 1 59.12 83 PHE A C 1
ATOM 635 O O . PHE A 1 83 ? -7.039 -23.234 0.678 1 59.12 83 PHE A O 1
ATOM 642 N N . LYS A 1 84 ? -8.969 -24.234 0.239 1 62.16 84 LYS A N 1
ATOM 643 C CA . LYS A 1 84 ? -8.773 -24.594 -1.164 1 62.16 84 LYS A CA 1
ATOM 644 C C . LYS A 1 84 ? -8.25 -23.406 -1.963 1 62.16 84 LYS A C 1
ATOM 646 O O . LYS A 1 84 ? -8.984 -22.438 -2.203 1 62.16 84 LYS A O 1
ATOM 651 N N . THR A 1 85 ? -6.945 -23.281 -1.808 1 67.25 85 THR A N 1
ATOM 652 C CA . THR A 1 85 ? -6.406 -22.281 -2.73 1 67.25 85 THR A CA 1
ATOM 653 C C . THR A 1 85 ? -6.992 -22.469 -4.129 1 67.25 85 THR A C 1
ATOM 655 O O . THR A 1 85 ? -7.371 -23.578 -4.504 1 67.25 85 THR A O 1
ATOM 658 N N . ASN A 1 86 ? -7.277 -21.406 -4.68 1 77.88 86 ASN A N 1
ATOM 659 C CA . ASN A 1 86 ? -7.914 -21.469 -5.988 1 77.88 86 ASN A CA 1
ATOM 660 C C . ASN A 1 86 ? -6.926 -21.891 -7.074 1 77.88 86 ASN A C 1
ATOM 662 O O . ASN A 1 86 ? -5.719 -21.688 -6.934 1 77.88 86 ASN A O 1
ATOM 666 N N . ALA A 1 87 ? -7.457 -22.656 -7.961 1 90.75 87 ALA A N 1
ATOM 667 C CA . ALA A 1 87 ? -6.699 -23.188 -9.094 1 90.75 87 ALA A CA 1
ATOM 668 C C . ALA A 1 87 ? -5.941 -22.078 -9.812 1 90.75 87 ALA A C 1
ATOM 670 O O . ALA A 1 87 ? -4.844 -22.297 -10.328 1 90.75 87 ALA A O 1
ATOM 671 N N . SER A 1 88 ? -6.48 -20.875 -9.75 1 92.06 88 SER A N 1
ATOM 672 C CA . SER A 1 88 ? -5.887 -19.766 -10.477 1 92.06 88 SER A CA 1
ATOM 673 C C . SER A 1 88 ? -4.516 -19.406 -9.914 1 92.06 88 SER A C 1
ATOM 675 O O . SER A 1 88 ? -3.594 -19.078 -10.664 1 92.06 88 SER A O 1
ATOM 677 N N . ALA A 1 89 ? -4.371 -19.469 -8.641 1 94.44 89 ALA A N 1
ATOM 678 C CA . ALA A 1 89 ? -3.09 -19.141 -8.023 1 94.44 89 ALA A CA 1
ATOM 679 C C . ALA A 1 89 ? -2.043 -20.203 -8.328 1 94.44 89 ALA A C 1
ATOM 681 O O . ALA A 1 89 ? -0.875 -19.891 -8.562 1 94.44 89 ALA A O 1
ATOM 682 N N . TRP A 1 90 ? -2.477 -21.438 -8.391 1 95.94 90 TRP A N 1
ATOM 683 C CA . TRP A 1 90 ? -1.564 -22.516 -8.758 1 95.94 90 TRP A CA 1
ATOM 684 C C . TRP A 1 90 ? -1.164 -22.422 -10.227 1 95.94 90 TRP A C 1
ATOM 686 O O . TRP A 1 90 ? -0.018 -22.703 -10.586 1 95.94 90 TRP A O 1
ATOM 696 N N . HIS A 1 91 ? -2.102 -21.969 -11.047 1 97.06 91 HIS A N 1
ATOM 697 C CA . HIS A 1 91 ? -1.773 -21.75 -12.445 1 97.06 91 HIS A CA 1
ATOM 698 C C . HIS A 1 91 ? -0.743 -20.641 -12.602 1 97.06 91 HIS A C 1
ATOM 700 O O . HIS A 1 91 ? 0.152 -20.719 -13.445 1 97.06 91 HIS A O 1
ATOM 706 N N . ALA A 1 92 ? -0.907 -19.641 -11.766 1 96.5 92 ALA A N 1
ATOM 707 C CA . ALA A 1 92 ? 0.081 -18.562 -11.805 1 96.5 92 ALA A CA 1
ATOM 708 C C . ALA A 1 92 ? 1.47 -19.078 -11.438 1 96.5 92 ALA A C 1
ATOM 710 O O . ALA A 1 92 ? 2.457 -18.734 -12.094 1 96.5 92 ALA A O 1
ATOM 711 N N . LEU A 1 93 ? 1.549 -19.906 -10.445 1 98.06 93 LEU A N 1
ATOM 712 C CA . LEU A 1 93 ? 2.824 -20.484 -10.047 1 98.06 93 LEU A CA 1
ATOM 713 C C . LEU A 1 93 ? 3.385 -21.391 -11.148 1 98.06 93 LEU A C 1
ATOM 715 O O . LEU A 1 93 ? 4.578 -21.328 -11.453 1 98.06 93 LEU A O 1
ATOM 719 N N . LEU A 1 94 ? 2.514 -22.156 -11.781 1 98.56 94 LEU A N 1
ATOM 720 C CA . LEU A 1 94 ? 2.936 -23.016 -12.883 1 98.56 94 LEU A CA 1
ATOM 721 C C . LEU A 1 94 ? 3.52 -22.188 -14.023 1 98.56 94 LEU A C 1
ATOM 723 O O . LEU A 1 94 ? 4.578 -22.531 -14.562 1 98.56 94 LEU A O 1
ATOM 727 N N . GLY A 1 95 ? 2.854 -21.156 -14.359 1 98.38 95 GLY A N 1
ATOM 728 C CA . GLY A 1 95 ? 3.371 -20.234 -15.359 1 98.38 95 GLY A CA 1
ATOM 729 C C . GLY A 1 95 ? 4.738 -19.688 -15.016 1 98.38 95 GLY A C 1
ATOM 730 O O . GLY A 1 95 ? 5.609 -19.578 -15.883 1 98.38 95 GLY A O 1
ATOM 731 N N . GLY A 1 96 ? 4.883 -19.328 -13.773 1 98.5 96 GLY A N 1
ATOM 732 C CA . GLY A 1 96 ? 6.188 -18.859 -13.312 1 98.5 96 GLY A CA 1
ATOM 733 C C . GLY A 1 96 ? 7.273 -19.922 -13.461 1 98.5 96 GLY A C 1
ATOM 734 O O . GLY A 1 96 ? 8.406 -19.594 -13.844 1 98.5 96 GLY A O 1
ATOM 735 N N . CYS A 1 97 ? 6.988 -21.141 -13.18 1 98.69 97 CYS A N 1
ATOM 736 C CA . CYS A 1 97 ? 7.949 -22.234 -13.312 1 98.69 97 CYS A CA 1
ATOM 737 C C . CYS A 1 97 ? 8.445 -22.344 -14.75 1 98.69 97 CYS A C 1
ATOM 739 O O . CYS A 1 97 ? 9.641 -22.516 -14.984 1 98.69 97 CYS A O 1
ATOM 741 N N . PHE A 1 98 ? 7.52 -22.219 -15.68 1 98.38 98 PHE A N 1
ATOM 742 C CA . PHE A 1 98 ? 7.902 -22.266 -17.078 1 98.38 98 PHE A CA 1
ATOM 743 C C . PHE A 1 98 ? 8.758 -21.062 -17.453 1 98.38 98 PHE A C 1
ATOM 745 O O . PHE A 1 98 ? 9.805 -21.203 -18.094 1 98.38 98 PHE A O 1
ATOM 752 N N . ALA A 1 99 ? 8.375 -19.922 -17.031 1 98.31 99 ALA A N 1
ATOM 753 C CA . ALA A 1 99 ? 9.031 -18.672 -17.406 1 98.31 99 ALA A CA 1
ATOM 754 C C . ALA A 1 99 ? 10.453 -18.609 -16.844 1 98.31 99 ALA A C 1
ATOM 756 O O . ALA A 1 99 ? 11.359 -18.094 -17.484 1 98.31 99 ALA A O 1
ATOM 757 N N . HIS A 1 100 ? 10.625 -19.141 -15.656 1 98.56 100 HIS A N 1
ATOM 758 C CA . HIS A 1 100 ? 11.914 -19.016 -14.984 1 98.56 100 HIS A CA 1
ATOM 759 C C . HIS A 1 100 ? 12.703 -20.312 -15.039 1 98.56 100 HIS A C 1
ATOM 761 O O . HIS A 1 100 ? 13.766 -20.422 -14.43 1 98.56 100 HIS A O 1
ATOM 767 N N . GLY A 1 101 ? 12.156 -21.344 -15.641 1 98.19 101 GLY A N 1
ATOM 768 C CA . GLY A 1 101 ? 12.875 -22.562 -15.945 1 98.19 101 GLY A CA 1
ATOM 769 C C . GLY A 1 101 ? 13.016 -23.484 -14.75 1 98.19 101 GLY A C 1
ATOM 770 O O . GLY A 1 101 ? 13.977 -24.25 -14.656 1 98.19 101 GLY A O 1
ATOM 771 N N . ASP A 1 102 ? 12.234 -23.312 -13.828 1 98.5 102 ASP A N 1
ATOM 772 C CA . ASP A 1 102 ? 12.203 -24.281 -12.734 1 98.5 102 ASP A CA 1
ATOM 773 C C . ASP A 1 102 ? 11.242 -25.438 -13.047 1 98.5 102 ASP A C 1
ATOM 775 O O . ASP A 1 102 ? 10.172 -25.531 -12.438 1 98.5 102 ASP A O 1
ATOM 779 N N . TYR A 1 103 ? 11.703 -26.328 -13.797 1 98.44 103 TYR A N 1
ATOM 780 C CA . TYR A 1 103 ? 10.844 -27.375 -14.336 1 98.44 103 TYR A CA 1
ATOM 781 C C . TYR A 1 103 ? 10.539 -28.422 -13.273 1 98.44 103 TYR A C 1
ATOM 783 O O . TYR A 1 103 ? 9.461 -29.031 -13.281 1 98.44 103 TYR A O 1
ATOM 791 N N . GLU A 1 104 ? 11.477 -28.609 -12.383 1 97.88 104 GLU A N 1
ATOM 792 C CA . GLU A 1 104 ? 11.219 -29.578 -11.32 1 97.88 104 GLU A CA 1
ATOM 793 C C . GLU A 1 104 ? 10.062 -29.125 -10.43 1 97.88 104 GLU A C 1
ATOM 795 O O . GLU A 1 104 ? 9.18 -29.922 -10.094 1 97.88 104 GLU A O 1
ATOM 800 N N . LEU A 1 105 ? 10.102 -27.922 -10.094 1 98.56 105 LEU A N 1
ATOM 801 C CA . LEU A 1 105 ? 8.969 -27.391 -9.352 1 98.56 105 LEU A CA 1
ATOM 802 C C . LEU A 1 105 ? 7.699 -27.438 -10.203 1 98.56 105 LEU A C 1
ATOM 804 O O . LEU A 1 105 ? 6.609 -27.703 -9.688 1 98.56 105 LEU A O 1
ATOM 808 N N . GLY A 1 106 ? 7.82 -27.156 -11.445 1 98.62 106 GLY A N 1
ATOM 809 C CA . GLY A 1 106 ? 6.699 -27.25 -12.367 1 98.62 106 GLY A CA 1
ATOM 810 C C . GLY A 1 106 ? 6 -28.594 -12.312 1 98.62 106 GLY A C 1
ATOM 811 O O . GLY A 1 106 ? 4.766 -28.656 -12.344 1 98.62 106 GLY A O 1
ATOM 812 N N . VAL A 1 107 ? 6.801 -29.609 -12.289 1 98.56 107 VAL A N 1
ATOM 813 C CA . VAL A 1 107 ? 6.25 -30.953 -12.219 1 98.56 107 VAL A CA 1
ATOM 814 C C . VAL A 1 107 ? 5.395 -31.109 -10.961 1 98.56 107 VAL A C 1
ATOM 816 O O . VAL A 1 107 ? 4.266 -31.594 -11.031 1 98.56 107 VAL A O 1
ATOM 819 N N . VAL A 1 108 ? 5.887 -30.641 -9.867 1 97.75 108 VAL A N 1
ATOM 820 C CA . VAL A 1 108 ? 5.18 -30.719 -8.594 1 97.75 108 VAL A CA 1
ATOM 821 C C . VAL A 1 108 ? 3.879 -29.922 -8.672 1 97.75 108 VAL A C 1
ATOM 823 O O . VAL A 1 108 ? 2.824 -30.406 -8.25 1 97.75 108 VAL A O 1
ATOM 826 N N . VAL A 1 109 ? 3.906 -28.797 -9.234 1 98 109 VAL A N 1
ATOM 827 C CA . VAL A 1 109 ? 2.764 -27.891 -9.328 1 98 109 VAL A CA 1
ATOM 828 C C . VAL A 1 109 ? 1.724 -28.469 -10.281 1 98 109 VAL A C 1
ATOM 830 O O . VAL A 1 109 ? 0.526 -28.469 -9.984 1 98 109 VAL A O 1
ATOM 833 N N . ALA A 1 110 ? 2.146 -29 -11.391 1 97.94 110 ALA A N 1
ATOM 834 C CA . ALA A 1 110 ? 1.236 -29.594 -12.359 1 97.94 110 ALA A CA 1
ATOM 835 C C . ALA A 1 110 ? 0.498 -30.781 -11.75 1 97.94 110 ALA A C 1
ATOM 837 O O . ALA A 1 110 ? -0.708 -30.953 -11.953 1 97.94 110 ALA A O 1
ATOM 838 N N . ARG A 1 111 ? 1.232 -31.547 -11.023 1 96.94 111 ARG A N 1
ATOM 839 C CA . ARG A 1 111 ? 0.6 -32.688 -10.359 1 96.94 111 ARG A CA 1
ATOM 840 C C . ARG A 1 111 ? -0.457 -32.219 -9.367 1 96.94 111 ARG A C 1
ATOM 842 O O . ARG A 1 111 ? -1.535 -32.812 -9.273 1 96.94 111 ARG A O 1
ATOM 849 N N . HIS A 1 112 ? -0.133 -31.219 -8.664 1 95.44 112 HIS A N 1
ATOM 850 C CA . HIS A 1 112 ? -1.091 -30.672 -7.711 1 95.44 112 HIS A CA 1
ATOM 851 C C . HIS A 1 112 ? -2.33 -30.141 -8.422 1 95.44 112 HIS A C 1
ATOM 853 O O . HIS A 1 112 ? -3.451 -30.297 -7.934 1 95.44 112 HIS A O 1
ATOM 859 N N . LEU A 1 113 ? -2.17 -29.5 -9.547 1 95.69 113 LEU A N 1
ATOM 860 C CA . LEU A 1 113 ? -3.281 -28.953 -10.328 1 95.69 113 LEU A CA 1
ATOM 861 C C . LEU A 1 113 ? -4.191 -30.078 -10.812 1 95.69 113 LEU A C 1
ATOM 863 O O . LEU A 1 113 ? -5.414 -29.922 -10.844 1 95.69 113 LEU A O 1
ATOM 867 N N . ILE A 1 114 ? -3.633 -31.203 -11.156 1 94.94 114 ILE A N 1
ATOM 868 C CA . ILE A 1 114 ? -4.41 -32.375 -11.586 1 94.94 114 ILE A CA 1
ATOM 869 C C . ILE A 1 114 ? -5.266 -32.875 -10.43 1 94.94 114 ILE A C 1
ATOM 871 O O . ILE A 1 114 ? -6.43 -33.25 -10.617 1 94.94 114 ILE A O 1
ATOM 875 N N . GLU A 1 115 ? -4.676 -32.875 -9.234 1 93.12 115 GLU A N 1
ATOM 876 C CA . GLU A 1 115 ? -5.422 -33.312 -8.055 1 93.12 115 GLU A CA 1
ATOM 877 C C . GLU A 1 115 ? -6.555 -32.312 -7.746 1 93.12 115 GLU A C 1
ATOM 879 O O . GLU A 1 115 ? -7.637 -32.75 -7.316 1 93.12 115 GLU A O 1
ATOM 884 N N . LEU A 1 116 ? -6.305 -31.109 -7.984 1 91.81 116 LEU A N 1
ATOM 885 C CA . LEU A 1 116 ? -7.277 -30.062 -7.68 1 91.81 116 LEU A CA 1
ATOM 886 C C . LEU A 1 116 ? -8.406 -30.062 -8.695 1 91.81 116 LEU A C 1
ATOM 888 O O . LEU A 1 116 ? -9.562 -29.812 -8.352 1 91.81 116 LEU A O 1
ATOM 892 N N . GLU A 1 117 ? -8.055 -30.234 -9.93 1 92.88 117 GLU A N 1
ATOM 893 C CA . GLU A 1 117 ? -9.039 -30.219 -11.008 1 92.88 117 GLU A CA 1
ATOM 894 C C . GLU A 1 117 ? -8.812 -31.375 -11.977 1 92.88 117 GLU A C 1
ATOM 896 O O . GLU A 1 117 ? -8.453 -31.156 -13.133 1 92.88 117 GLU A O 1
ATOM 901 N N . PRO A 1 118 ? -9.281 -32.562 -11.602 1 92.19 118 PRO A N 1
ATOM 902 C CA . PRO A 1 118 ? -8.961 -33.75 -12.375 1 92.19 118 PRO A CA 1
ATOM 903 C C . PRO A 1 118 ? -9.555 -33.75 -13.781 1 92.19 118 PRO A C 1
ATOM 905 O O . PRO A 1 118 ? -8.93 -34.219 -14.734 1 92.19 118 PRO A O 1
ATOM 908 N N . PRO A 1 119 ? -10.625 -33.094 -13.969 1 91.69 119 PRO A N 1
ATOM 909 C CA . PRO A 1 119 ? -11.172 -33.156 -15.328 1 91.69 119 PRO A CA 1
ATOM 910 C C . PRO A 1 119 ? -10.523 -32.125 -16.25 1 91.69 119 PRO A C 1
ATOM 912 O O . PRO A 1 119 ? -10.703 -32.156 -17.469 1 91.69 119 PRO A O 1
ATOM 915 N N . LYS A 1 120 ? -9.797 -31.25 -15.719 1 93 120 LYS A N 1
ATOM 916 C CA . LYS A 1 120 ? -9.234 -30.156 -16.531 1 93 120 LYS A CA 1
ATOM 917 C C . LYS A 1 120 ? -7.926 -30.578 -17.188 1 93 120 LYS A C 1
ATOM 919 O O . LYS A 1 120 ? -7.074 -31.203 -16.531 1 93 120 LYS A O 1
ATOM 924 N N . GLU A 1 121 ? -7.824 -30.234 -18.375 1 94.75 121 GLU A N 1
ATOM 925 C CA . GLU A 1 121 ? -6.703 -30.719 -19.172 1 94.75 121 GLU A CA 1
ATOM 926 C C . GLU A 1 121 ? -5.414 -30 -18.812 1 94.75 121 GLU A C 1
ATOM 928 O O . GLU A 1 121 ? -4.316 -30.516 -19.047 1 94.75 121 GLU A O 1
ATOM 933 N N . SER A 1 122 ? -5.484 -28.812 -18.297 1 95 122 SER A N 1
ATOM 934 C CA . SER A 1 122 ? -4.34 -27.922 -18.156 1 95 122 SER A CA 1
ATOM 935 C C . SER A 1 122 ? -3.221 -28.578 -17.344 1 95 122 SER A C 1
ATOM 937 O O . SER A 1 122 ? -2.045 -28.453 -17.703 1 95 122 SER A O 1
ATOM 939 N N . GLY A 1 123 ? -3.586 -29.281 -16.328 1 96.69 123 GLY A N 1
ATOM 940 C CA . GLY A 1 123 ? -2.574 -29.938 -15.516 1 96.69 123 GLY A CA 1
ATOM 941 C C . GLY A 1 123 ? -1.861 -31.062 -16.25 1 96.69 123 GLY A C 1
ATOM 942 O O . GLY A 1 123 ? -0.636 -31.188 -16.172 1 96.69 123 GLY A O 1
ATOM 943 N N . TYR A 1 124 ? -2.564 -31.812 -16.953 1 96.25 124 TYR A N 1
ATOM 944 C CA . TYR A 1 124 ? -2.01 -32.938 -17.703 1 96.25 124 TYR A CA 1
ATOM 945 C C . TYR A 1 124 ? -1.108 -32.438 -18.828 1 96.25 124 TYR A C 1
ATOM 947 O O . TYR A 1 124 ? -0.006 -32.969 -19.016 1 96.25 124 TYR A O 1
ATOM 955 N N . VAL A 1 125 ? -1.581 -31.438 -19.516 1 96.5 125 VAL A N 1
ATOM 956 C CA . VAL A 1 125 ? -0.827 -30.891 -20.641 1 96.5 125 VAL A CA 1
ATOM 957 C C . VAL A 1 125 ? 0.49 -30.297 -20.141 1 96.5 125 VAL A C 1
ATOM 959 O O . VAL A 1 125 ? 1.546 -30.531 -20.734 1 96.5 125 VAL A O 1
ATOM 962 N N . ALA A 1 126 ? 0.361 -29.641 -19.062 1 97.81 126 ALA A N 1
ATOM 963 C CA . ALA A 1 126 ? 1.567 -29.047 -18.484 1 97.81 126 ALA A CA 1
ATOM 964 C C . ALA A 1 126 ? 2.543 -30.141 -18.047 1 97.81 126 ALA A C 1
ATOM 966 O O . ALA A 1 126 ? 3.748 -30.031 -18.281 1 97.81 126 ALA A O 1
ATOM 967 N N . LEU A 1 127 ? 2.021 -31.156 -17.438 1 98 127 LEU A N 1
ATOM 968 C CA . LEU A 1 127 ? 2.854 -32.25 -16.953 1 98 127 LEU A CA 1
ATOM 969 C C . LEU A 1 127 ? 3.561 -32.938 -18.094 1 98 127 LEU A C 1
ATOM 971 O O . LEU A 1 127 ? 4.758 -33.25 -18.016 1 98 127 LEU A O 1
ATOM 975 N N . GLN A 1 128 ? 2.861 -33.188 -19.109 1 97.69 128 GLN A N 1
ATOM 976 C CA . GLN A 1 128 ? 3.438 -33.812 -20.297 1 97.69 128 GLN A CA 1
ATOM 977 C C . GLN A 1 128 ? 4.574 -32.969 -20.859 1 97.69 128 GLN A C 1
ATOM 979 O O . GLN A 1 128 ? 5.652 -33.5 -21.172 1 97.69 128 GLN A O 1
ATOM 984 N N . LYS A 1 129 ? 4.332 -31.688 -21 1 97.06 129 LYS A N 1
ATOM 985 C CA . LYS A 1 129 ? 5.336 -30.75 -21.516 1 97.06 129 LYS A CA 1
ATOM 986 C C . LYS A 1 129 ? 6.57 -30.734 -20.625 1 97.06 129 LYS A C 1
ATOM 988 O O . LYS A 1 129 ? 7.703 -30.719 -21.109 1 97.06 129 LYS A O 1
ATOM 993 N N . LEU A 1 130 ? 6.379 -30.734 -19.391 1 98.44 130 LEU A N 1
ATOM 994 C CA . LEU A 1 130 ? 7.477 -30.688 -18.422 1 98.44 130 LEU A CA 1
ATOM 995 C C . LEU A 1 130 ? 8.328 -31.938 -18.516 1 98.44 130 LEU A C 1
ATOM 997 O O . LEU A 1 130 ? 9.562 -31.875 -18.469 1 98.44 130 LEU A O 1
ATOM 1001 N N . TYR A 1 131 ? 7.719 -33.031 -18.672 1 98 131 TYR A N 1
ATOM 1002 C CA . TYR A 1 131 ? 8.453 -34.281 -18.812 1 98 131 TYR A CA 1
ATOM 1003 C C . TYR A 1 131 ? 9.25 -34.281 -20.109 1 98 131 TYR A C 1
ATOM 1005 O O . TYR A 1 131 ? 10.398 -34.75 -20.141 1 98 131 TYR A O 1
ATOM 1013 N N . ALA A 1 132 ? 8.656 -33.781 -21.109 1 96.75 132 ALA A N 1
ATOM 1014 C CA . ALA A 1 132 ? 9.352 -33.719 -22.391 1 96.75 132 ALA A CA 1
ATOM 1015 C C . ALA A 1 132 ? 10.586 -32.812 -22.297 1 96.75 132 ALA A C 1
ATOM 1017 O O . ALA A 1 132 ? 11.672 -33.188 -22.75 1 96.75 132 ALA A O 1
ATOM 1018 N N . ILE A 1 133 ? 10.445 -31.688 -21.688 1 97.25 133 ILE A N 1
ATOM 1019 C CA . ILE A 1 133 ? 11.523 -30.703 -21.578 1 97.25 133 ILE A CA 1
ATOM 1020 C C . ILE A 1 133 ? 12.648 -31.281 -20.719 1 97.25 133 ILE A C 1
ATOM 1022 O O . ILE A 1 133 ? 13.828 -31.031 -21 1 97.25 133 ILE A O 1
ATOM 1026 N N . THR A 1 134 ? 12.266 -32.094 -19.734 1 97.38 134 THR A N 1
ATOM 1027 C CA . THR A 1 134 ? 13.266 -32.625 -18.797 1 97.38 134 THR A CA 1
ATOM 1028 C C . THR A 1 134 ? 13.781 -33.969 -19.281 1 97.38 134 THR A C 1
ATOM 1030 O O . THR A 1 134 ? 14.445 -34.688 -18.516 1 97.38 134 THR A O 1
ATOM 1033 N N . GLY A 1 135 ? 13.359 -34.469 -20.406 1 96.25 135 GLY A N 1
ATOM 1034 C CA . GLY A 1 135 ? 13.875 -35.688 -21.016 1 96.25 135 GLY A CA 1
ATOM 1035 C C . GLY A 1 135 ? 13.227 -36.938 -20.469 1 96.25 135 GLY A C 1
ATOM 1036 O O . GLY A 1 135 ? 13.758 -38.031 -20.641 1 96.25 135 GLY A O 1
ATOM 1037 N N . ARG A 1 136 ? 12.227 -36.781 -19.75 1 97.56 136 ARG A N 1
ATOM 1038 C CA . ARG A 1 136 ? 11.484 -37.938 -19.219 1 97.56 136 ARG A CA 1
ATOM 1039 C C . ARG A 1 136 ? 10.391 -38.375 -20.188 1 97.56 136 ARG A C 1
ATOM 1041 O O . ARG A 1 136 ? 9.211 -38.375 -19.828 1 97.56 136 ARG A O 1
ATOM 1048 N N . THR A 1 137 ? 10.719 -38.844 -21.297 1 96.44 137 THR A N 1
ATOM 1049 C CA . THR A 1 137 ? 9.867 -39.156 -22.438 1 96.44 137 THR A CA 1
ATOM 1050 C C . THR A 1 137 ? 8.852 -40.25 -22.078 1 96.44 137 THR A C 1
ATOM 1052 O O . THR A 1 137 ? 7.691 -40.156 -22.484 1 96.44 137 THR A O 1
ATOM 1055 N N . GLU A 1 138 ? 9.344 -41.219 -21.328 1 97.12 138 GLU A N 1
ATOM 1056 C CA . GLU A 1 138 ? 8.438 -42.281 -20.938 1 97.12 138 GLU A CA 1
ATOM 1057 C C . GLU A 1 138 ? 7.309 -41.781 -20.062 1 97.12 138 GLU A C 1
ATOM 1059 O O . GLU A 1 138 ? 6.152 -42.156 -20.234 1 97.12 138 GLU A O 1
ATOM 1064 N N . ASP A 1 139 ? 7.648 -41 -19.156 1 97.25 139 ASP A N 1
ATOM 1065 C CA . ASP A 1 139 ? 6.648 -40.406 -18.281 1 97.25 139 ASP A CA 1
ATOM 1066 C C . ASP A 1 139 ? 5.668 -39.531 -19.078 1 97.25 139 ASP A C 1
ATOM 1068 O O . ASP A 1 139 ? 4.473 -39.5 -18.781 1 97.25 139 ASP A O 1
ATOM 1072 N N . ALA A 1 140 ? 6.102 -38.781 -20 1 96.69 140 ALA A N 1
ATOM 1073 C CA . ALA A 1 140 ? 5.246 -37.969 -20.859 1 96.69 140 ALA A CA 1
ATOM 1074 C C . ALA A 1 140 ? 4.219 -38.844 -21.578 1 96.69 140 ALA A C 1
ATOM 1076 O O . ALA A 1 140 ? 3.043 -38.469 -21.672 1 96.69 140 ALA A O 1
ATOM 1077 N N . LEU A 1 141 ? 4.688 -39.938 -22.078 1 95.25 141 LEU A N 1
ATOM 1078 C CA . LEU A 1 141 ? 3.803 -40.875 -22.781 1 95.25 141 LEU A CA 1
ATOM 1079 C C . LEU A 1 141 ? 2.744 -41.406 -21.828 1 95.25 141 LEU A C 1
ATOM 1081 O O . LEU A 1 141 ? 1.591 -41.594 -22.219 1 95.25 141 LEU A O 1
ATOM 1085 N N . LYS A 1 142 ? 3.186 -41.719 -20.688 1 96.62 142 LYS A N 1
ATOM 1086 C CA . LYS A 1 142 ? 2.248 -42.219 -19.688 1 96.62 142 LYS A CA 1
ATOM 1087 C C . LYS A 1 142 ? 1.146 -41.219 -19.406 1 96.62 142 LYS A C 1
ATOM 1089 O O . LYS A 1 142 ? -0.017 -41.562 -19.234 1 96.62 142 LYS A O 1
ATOM 1094 N N . VAL A 1 143 ? 1.447 -39.938 -19.297 1 96.44 143 VAL A N 1
ATOM 1095 C CA . VAL A 1 143 ? 0.466 -38.875 -19.062 1 96.44 143 VAL A CA 1
ATOM 1096 C C . VAL A 1 143 ? -0.517 -38.812 -20.234 1 96.44 143 VAL A C 1
ATOM 1098 O O . VAL A 1 143 ? -1.724 -38.688 -20.016 1 96.44 143 VAL A O 1
ATOM 1101 N N . ARG A 1 144 ? -0.017 -38.938 -21.375 1 93.19 144 ARG A N 1
ATOM 1102 C CA . ARG A 1 144 ? -0.861 -38.906 -22.562 1 93.19 144 ARG A CA 1
ATOM 1103 C C . ARG A 1 144 ? -1.85 -40.094 -22.547 1 93.19 144 ARG A C 1
ATOM 1105 O O . ARG A 1 144 ? -3.025 -39.906 -22.875 1 93.19 144 ARG A O 1
ATOM 1112 N N . LYS A 1 145 ? -1.335 -41.156 -22.219 1 93.31 145 LYS A N 1
ATOM 1113 C CA . LYS A 1 145 ? -2.195 -42.344 -22.125 1 93.31 145 LYS A CA 1
ATOM 1114 C C . LYS A 1 145 ? -3.271 -42.156 -21.062 1 93.31 145 LYS A C 1
ATOM 1116 O O . LYS A 1 145 ? -4.426 -42.531 -21.25 1 93.31 145 LYS A O 1
ATOM 1121 N N . LEU A 1 146 ? -2.861 -41.656 -20.016 1 93.19 146 LEU A N 1
ATOM 1122 C CA . LEU A 1 146 ? -3.787 -41.375 -18.922 1 93.19 146 LEU A CA 1
ATOM 1123 C C . LEU A 1 146 ? -4.906 -40.469 -19.375 1 93.19 146 LEU A C 1
ATOM 1125 O O . LEU A 1 146 ? -6.074 -40.656 -19.047 1 93.19 146 LEU A O 1
ATOM 1129 N N . MET A 1 147 ? -4.582 -39.344 -19.984 1 93 147 MET A N 1
ATOM 1130 C CA . MET A 1 147 ? -5.574 -38.406 -20.5 1 93 147 MET A CA 1
ATOM 1131 C C . MET A 1 147 ? -6.559 -39.094 -21.422 1 93 147 MET A C 1
ATOM 1133 O O . MET A 1 147 ? -7.762 -38.844 -21.375 1 93 147 MET A O 1
ATOM 1137 N N . CYS A 1 148 ? -6.051 -40.062 -22.188 1 88.75 148 CYS A N 1
ATOM 1138 C CA . CYS A 1 148 ? -6.879 -40.812 -23.109 1 88.75 148 CYS A CA 1
ATOM 1139 C C 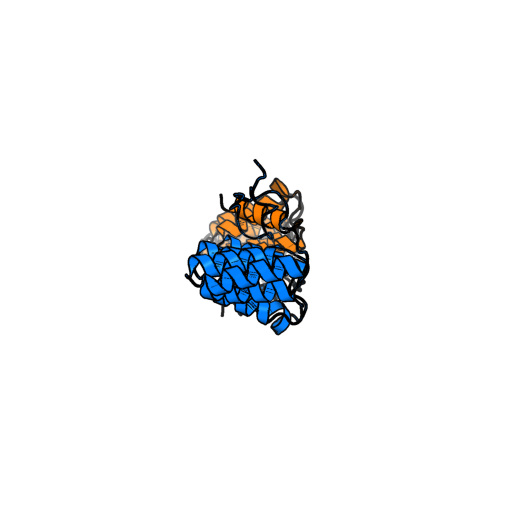. CYS A 1 148 ? -7.836 -41.719 -22.344 1 88.75 148 CYS A C 1
ATOM 1141 O O . CYS A 1 148 ? -9.031 -41.781 -22.656 1 88.75 148 CYS A O 1
ATOM 1143 N N . ASP A 1 149 ? -7.34 -42.344 -21.422 1 89.94 149 ASP A N 1
ATOM 1144 C CA . ASP A 1 149 ? -8.141 -43.25 -20.625 1 89.94 149 ASP A CA 1
ATOM 1145 C C . ASP A 1 149 ? -9.258 -42.531 -19.891 1 89.94 149 ASP A C 1
ATOM 1147 O O . ASP A 1 149 ? -10.352 -43.062 -19.719 1 89.94 149 ASP A O 1
ATOM 1151 N N . LEU A 1 150 ? -8.953 -41.312 -19.516 1 90.69 150 LEU A N 1
ATOM 1152 C CA . LEU A 1 150 ? -9.914 -40.531 -18.75 1 90.69 150 LEU A CA 1
ATOM 1153 C C . LEU A 1 150 ? -10.805 -39.688 -19.672 1 90.69 150 LEU A C 1
ATOM 1155 O O . LEU A 1 150 ? -11.711 -39 -19.219 1 90.69 150 LEU A O 1
ATOM 1159 N N . ASP A 1 151 ? -10.516 -39.75 -20.906 1 88.62 151 ASP A N 1
ATOM 1160 C CA . ASP A 1 151 ? -11.258 -39.031 -21.922 1 88.62 151 ASP A CA 1
ATOM 1161 C C . ASP A 1 151 ? -11.141 -37.5 -21.703 1 88.62 151 ASP A C 1
ATOM 1163 O O . ASP A 1 151 ? -12.141 -36.781 -21.766 1 88.62 151 ASP A O 1
ATOM 1167 N N . ILE A 1 152 ? -10 -37.062 -21.219 1 82.25 152 ILE A N 1
ATOM 1168 C CA . ILE A 1 152 ? -9.727 -35.625 -21.047 1 82.25 152 ILE A CA 1
ATOM 1169 C C . ILE A 1 152 ? -9.32 -35.031 -22.391 1 82.25 152 ILE A C 1
ATOM 1171 O O . ILE A 1 152 ? -8.352 -35.469 -23.016 1 82.25 152 ILE A O 1
ATOM 1175 N N . LYS A 1 153 ? -10.328 -34.312 -23.062 1 66 153 LYS A N 1
ATOM 1176 C CA . LYS A 1 153 ? -10.141 -33.75 -24.406 1 66 153 LYS A CA 1
ATOM 1177 C C . LYS A 1 153 ? -9.266 -32.5 -24.359 1 66 153 LYS A C 1
ATOM 1179 O O . L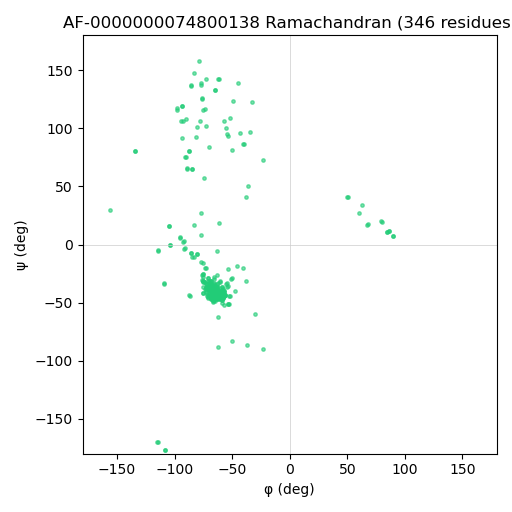YS A 1 153 ? -9.406 -31.656 -23.453 1 66 153 LYS A O 1
ATOM 1184 N N . GLN A 1 154 ? -8.117 -32.656 -25 1 61.34 154 GLN A N 1
ATOM 1185 C CA . GLN A 1 154 ? -7.344 -31.438 -25.188 1 61.34 154 GLN A CA 1
ATOM 1186 C C . GLN A 1 154 ? -8.195 -30.344 -25.828 1 61.34 154 GLN A C 1
ATOM 1188 O O . GLN A 1 154 ? -8.984 -30.609 -26.734 1 61.34 154 GLN A O 1
ATOM 1193 N N . SER A 1 155 ? -8.578 -29.312 -25.156 1 51.5 155 SER A N 1
ATOM 1194 C CA . SER A 1 155 ? -9.281 -28.234 -25.828 1 51.5 155 SER A CA 1
ATOM 1195 C C . SER A 1 155 ? -8.555 -27.797 -27.109 1 51.5 155 SER A C 1
ATOM 1197 O O . SER A 1 155 ? -7.328 -27.875 -27.172 1 51.5 155 SER A O 1
ATOM 1199 N N . SER A 1 156 ? -9.195 -27.812 -28.328 1 42.03 156 SER A N 1
ATOM 1200 C CA . SER A 1 156 ? -8.836 -27.703 -29.734 1 42.03 156 SER A CA 1
ATOM 1201 C C . SER A 1 156 ? -7.766 -26.641 -29.953 1 42.03 156 SER A C 1
ATOM 1203 O O . SER A 1 156 ? -7.359 -26.375 -31.0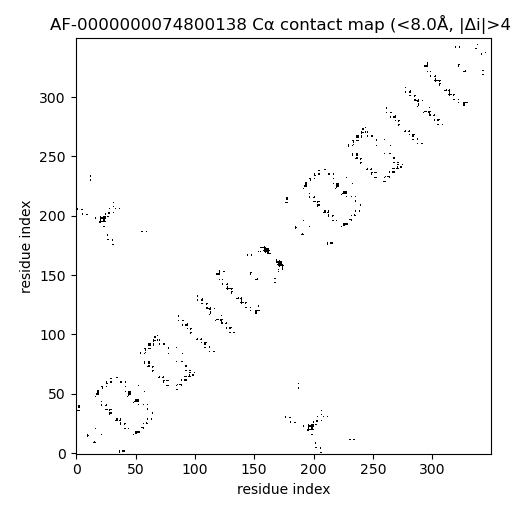94 1 42.03 156 SER A O 1
ATOM 1205 N N . GLY A 1 157 ? -7.375 -25.594 -29.203 1 38.66 157 GLY A N 1
ATOM 1206 C CA . GLY A 1 157 ? -6.539 -24.672 -29.953 1 38.66 157 GLY A CA 1
ATOM 1207 C C . GLY A 1 157 ? -5.238 -25.297 -30.438 1 38.66 157 GLY A C 1
ATOM 1208 O O . GLY A 1 157 ? -4.453 -24.656 -31.125 1 38.66 157 GLY A O 1
ATOM 1209 N N . ALA A 1 158 ? -4.496 -26.141 -29.734 1 39.31 158 ALA A N 1
ATOM 1210 C CA . ALA A 1 158 ? -3.211 -26.609 -30.25 1 39.31 158 ALA A CA 1
ATOM 1211 C C . ALA A 1 158 ? -3.402 -27.703 -31.297 1 39.31 158 ALA A C 1
ATOM 1213 O O . ALA A 1 158 ? -4.188 -28.625 -31.094 1 39.31 158 ALA A O 1
ATOM 1214 N N . SER A 1 159 ? -3.178 -27.359 -32.594 1 31.34 159 SER A N 1
ATOM 1215 C CA . SER A 1 159 ? -3.117 -28.172 -33.781 1 31.34 159 SER A CA 1
ATOM 1216 C C . SER A 1 159 ? -2.402 -29.484 -33.562 1 31.34 159 SER A C 1
ATOM 1218 O O . SER A 1 159 ? -1.278 -29.516 -33.031 1 31.34 159 SER A O 1
ATOM 1220 N N . MET A 1 160 ? -3.012 -30.547 -33.125 1 33.59 160 MET A N 1
ATOM 1221 C CA . MET A 1 160 ? -2.516 -31.922 -33.031 1 33.59 160 MET A CA 1
ATOM 1222 C C . MET A 1 160 ? -1.679 -32.25 -34.281 1 33.59 160 MET A C 1
ATOM 1224 O O . MET A 1 160 ? -2.168 -32.188 -35.406 1 33.59 160 MET A O 1
ATOM 1228 N N . ILE A 1 161 ? -0.446 -32 -34.406 1 32.72 161 ILE A N 1
ATOM 1229 C CA . ILE A 1 161 ? 0.351 -32.719 -35.406 1 32.72 161 ILE A CA 1
ATOM 1230 C C . ILE A 1 161 ? -0.019 -34.219 -35.375 1 32.72 161 ILE A C 1
ATOM 1232 O O . ILE A 1 161 ? 0.008 -34.844 -34.312 1 32.72 161 ILE A O 1
ATOM 1236 N N . GLU A 1 162 ? -0.898 -34.688 -36.219 1 33.06 162 GLU A N 1
ATOM 1237 C CA . GLU A 1 162 ? -1.311 -36.031 -36.625 1 33.06 162 GLU A CA 1
ATOM 1238 C C . GLU A 1 162 ? -0.119 -37 -36.656 1 33.06 162 GLU A C 1
ATOM 1240 O O . GLU A 1 162 ? 0.667 -36.969 -37.594 1 33.06 162 GLU A O 1
ATOM 1245 N N . VAL A 1 163 ? 0.754 -37.188 -35.688 1 33.97 163 VAL A N 1
ATOM 1246 C CA . VAL A 1 163 ? 1.593 -38.344 -35.906 1 33.97 163 VAL A CA 1
ATOM 1247 C C . VAL A 1 163 ? 0.717 -39.594 -36.062 1 33.97 163 VAL A C 1
ATOM 1249 O O . VAL A 1 163 ? -0.167 -39.844 -35.25 1 33.97 163 VAL A O 1
ATOM 1252 N N . GLU A 1 164 ? 0.497 -40.219 -37.219 1 33.91 164 GLU A N 1
ATOM 1253 C CA . GLU A 1 164 ? -0.191 -41.406 -37.719 1 33.91 164 GLU A CA 1
ATOM 1254 C C . GLU A 1 164 ? -0.2 -42.5 -36.656 1 33.91 164 GLU A C 1
ATOM 1256 O O . GLU A 1 164 ? -1.104 -43.344 -36.625 1 33.91 164 GLU A O 1
ATOM 1261 N N . GLY A 1 165 ? 0.853 -43.031 -36.125 1 34.69 165 GLY A N 1
ATOM 1262 C CA . GLY A 1 165 ? 0.743 -44.406 -35.75 1 34.69 165 GLY A CA 1
ATOM 1263 C C . GLY A 1 165 ? -0.292 -44.688 -34.688 1 34.69 165 GLY A C 1
ATOM 1264 O O . GLY A 1 165 ? -1.129 -45.562 -34.812 1 34.69 165 GLY A O 1
ATOM 1265 N N . ALA A 1 166 ? -0.105 -44.656 -33.375 1 38.44 166 ALA A N 1
ATOM 1266 C CA . ALA A 1 166 ? -1 -45.281 -32.406 1 38.44 166 ALA A CA 1
ATOM 1267 C C . ALA A 1 166 ? -2.26 -44.438 -32.219 1 38.44 166 ALA A C 1
ATOM 1269 O O . ALA A 1 166 ? -2.256 -43.219 -32.469 1 38.44 166 ALA A O 1
ATOM 1270 N N . ALA A 1 167 ? -3.648 -44.906 -32.125 1 36.38 167 ALA A N 1
ATOM 1271 C CA . ALA A 1 167 ? -5.027 -44.438 -31.984 1 36.38 167 ALA A CA 1
ATOM 1272 C C . ALA A 1 167 ? -5.109 -43.25 -31.031 1 36.38 167 ALA A C 1
ATOM 1274 O O . ALA A 1 167 ? -6.133 -42.562 -30.969 1 36.38 167 ALA A O 1
ATOM 1275 N N . CYS A 1 168 ? -4.363 -43.031 -30.047 1 33.97 168 CYS A N 1
ATOM 1276 C CA . CYS A 1 168 ? -4.629 -41.781 -29.359 1 33.97 168 CYS A CA 1
ATOM 1277 C C . CYS A 1 168 ? -4.418 -40.594 -30.281 1 33.97 168 CYS A C 1
ATOM 1279 O O . CYS A 1 168 ? -3.436 -39.844 -30.156 1 33.97 168 CYS A O 1
ATOM 1281 N N . GLU A 1 169 ? -4.391 -40.719 -31.781 1 35.97 169 GLU A N 1
ATOM 1282 C CA . GLU A 1 169 ? -4.098 -40.094 -33.062 1 35.97 169 GLU A CA 1
ATOM 1283 C C . GLU A 1 169 ? -5.004 -38.875 -33.281 1 35.97 169 GLU A C 1
ATOM 1285 O O . GLU A 1 169 ? -4.859 -38.156 -34.281 1 35.97 169 GLU A O 1
ATOM 1290 N N . PHE A 1 170 ? -6.223 -38.719 -32.719 1 31.19 170 PHE A N 1
ATOM 1291 C CA . PHE A 1 170 ? -7.105 -37.719 -33.25 1 31.19 170 PHE A CA 1
ATOM 1292 C C . PHE A 1 170 ? -6.387 -36.375 -33.375 1 31.19 170 PHE A C 1
ATOM 1294 O O . PHE A 1 170 ? -6.465 -35.688 -34.406 1 31.19 170 PHE A O 1
ATOM 1301 N N . LEU A 1 171 ? -6.32 -35.562 -32.188 1 32.72 171 LEU A N 1
ATOM 1302 C CA . LEU A 1 171 ? -6.539 -34.125 -31.984 1 32.72 171 LEU A CA 1
ATOM 1303 C C . LEU A 1 171 ? -5.336 -33.344 -32.469 1 32.72 171 LEU A C 1
ATOM 1305 O O . LEU A 1 171 ? -5.254 -32.125 -32.219 1 32.72 171 LEU A O 1
ATOM 1309 N N . ALA A 1 172 ? -4.309 -33.656 -33.094 1 30.52 172 ALA A N 1
ATOM 1310 C CA . ALA A 1 172 ? -3.262 -32.781 -33.594 1 30.52 172 ALA A CA 1
ATOM 1311 C C . ALA A 1 172 ? -3.768 -31.938 -34.781 1 30.52 172 ALA A C 1
ATOM 1313 O O . ALA A 1 172 ? -3.219 -30.875 -35.062 1 30.52 172 ALA A O 1
ATOM 1314 N N . GLY A 1 173 ? -4.664 -32.25 -35.688 1 27.3 173 GLY A N 1
ATOM 1315 C CA . GLY A 1 173 ? -4.746 -31.562 -36.969 1 27.3 173 GLY A CA 1
ATOM 1316 C C . GLY A 1 173 ? -5.523 -30.266 -36.906 1 27.3 173 GLY A C 1
ATOM 1317 O O . GLY A 1 173 ? -5.98 -29.766 -37.938 1 27.3 173 GLY A O 1
ATOM 1318 N N . THR A 1 174 ? -5.871 -29.531 -35.875 1 21.31 174 THR A N 1
ATOM 1319 C CA . THR A 1 174 ? -6.457 -28.219 -36.094 1 21.31 174 THR A CA 1
ATOM 1320 C C . THR A 1 174 ? -5.414 -27.25 -36.625 1 21.31 174 THR A C 1
ATOM 1322 O O . THR A 1 174 ? -4.379 -27.016 -36 1 21.31 174 THR A O 1
ATOM 1325 N N . LEU A 1 175 ? -5.164 -27.25 -38 1 20.84 175 LEU A N 1
ATOM 1326 C CA . LEU A 1 175 ? -5.121 -25.969 -38.719 1 20.84 175 LEU A CA 1
ATOM 1327 C C . LEU A 1 175 ? -6.473 -25.266 -38.656 1 20.84 175 LEU A C 1
ATOM 1329 O O . LEU A 1 175 ? -7.512 -25.891 -38.844 1 20.84 175 LEU A O 1
ATOM 1333 N N . MET B 1 1 ? 4.117 5.652 -15.445 1 43.12 1 MET B N 1
ATOM 1334 C CA . MET B 1 1 ? 4.332 4.219 -15.602 1 43.12 1 MET B CA 1
ATOM 1335 C C . MET B 1 1 ? 3.953 3.463 -14.336 1 43.12 1 MET B C 1
ATOM 1337 O O . MET B 1 1 ? 3.248 2.455 -14.391 1 43.12 1 MET B O 1
ATOM 1341 N N . ALA B 1 2 ? 4.324 4.086 -13.141 1 52.5 2 ALA B N 1
ATOM 1342 C CA . ALA B 1 2 ? 4.156 3.373 -11.875 1 52.5 2 ALA B CA 1
ATOM 1343 C C . ALA B 1 2 ? 2.68 3.197 -11.539 1 52.5 2 ALA B C 1
ATOM 1345 O O . ALA B 1 2 ? 2.25 2.104 -11.156 1 52.5 2 ALA B O 1
ATOM 1346 N N . THR B 1 3 ? 1.854 4.254 -11.789 1 55.75 3 THR B N 1
ATOM 1347 C CA . THR B 1 3 ? 0.434 4.25 -11.453 1 55.75 3 THR B CA 1
ATOM 1348 C C . THR B 1 3 ? -0.332 3.283 -12.352 1 55.75 3 THR B C 1
ATOM 1350 O O . THR B 1 3 ? -1.285 2.639 -11.906 1 55.75 3 THR B O 1
ATOM 1353 N N . LEU B 1 4 ? 0.167 3.162 -13.539 1 53.94 4 LEU B N 1
ATOM 1354 C CA . LEU B 1 4 ? -0.539 2.324 -14.508 1 53.94 4 LEU B CA 1
ATOM 1355 C C . LEU B 1 4 ? -0.451 0.854 -14.117 1 53.94 4 LEU B C 1
ATOM 1357 O O . LEU B 1 4 ? -1.424 0.11 -14.258 1 53.94 4 LEU B O 1
ATOM 1361 N N . SER B 1 5 ? 0.646 0.583 -13.555 1 69.38 5 SER B N 1
ATOM 1362 C CA . SER B 1 5 ? 0.827 -0.823 -13.203 1 69.38 5 SER B CA 1
ATOM 1363 C C . SER B 1 5 ? -0.073 -1.225 -12.039 1 69.38 5 SER B C 1
ATOM 1365 O O . SER B 1 5 ? -0.66 -2.309 -12.047 1 69.38 5 SER B O 1
ATOM 1367 N N . LEU B 1 6 ? -0.369 -0.274 -11.203 1 72.62 6 LEU B N 1
ATOM 1368 C CA . LEU B 1 6 ? -1.247 -0.561 -10.07 1 72.62 6 LEU B CA 1
ATOM 1369 C C . LEU B 1 6 ? -2.688 -0.743 -10.539 1 72.62 6 LEU B C 1
ATOM 1371 O O . LEU B 1 6 ? -3.359 -1.693 -10.133 1 72.62 6 LEU B O 1
ATOM 1375 N N . PHE B 1 7 ? -2.992 0.052 -11.5 1 68.75 7 PHE B N 1
ATOM 1376 C CA . PHE B 1 7 ? -4.352 -0.011 -12.023 1 68.75 7 PHE B CA 1
ATOM 1377 C C . PHE B 1 7 ? -4.578 -1.316 -12.781 1 68.75 7 PHE B C 1
ATOM 1379 O O . PHE B 1 7 ? -5.645 -1.922 -12.672 1 68.75 7 PHE B O 1
ATOM 1386 N N . ALA B 1 8 ? -3.547 -1.642 -13.414 1 72.19 8 ALA B N 1
ATOM 1387 C CA . ALA B 1 8 ? -3.643 -2.889 -14.172 1 72.19 8 ALA B CA 1
ATOM 1388 C C . ALA B 1 8 ? -3.82 -4.082 -13.234 1 72.19 8 ALA B C 1
ATOM 1390 O O . ALA B 1 8 ? -4.598 -4.992 -13.523 1 72.19 8 ALA B O 1
ATOM 1391 N N . GLN B 1 9 ? -3.137 -3.943 -12.219 1 76.69 9 GLN B N 1
ATOM 1392 C CA . GLN B 1 9 ? -3.256 -5.023 -11.25 1 76.69 9 GLN B CA 1
ATOM 1393 C C . GLN B 1 9 ? -4.633 -5.02 -10.586 1 76.69 9 GLN B C 1
ATOM 1395 O O . GLN B 1 9 ? -5.219 -6.078 -10.359 1 76.69 9 GLN B O 1
ATOM 1400 N N . MET B 1 10 ? -5.195 -3.889 -10.305 1 78.06 10 MET B N 1
ATOM 1401 C CA . MET B 1 10 ? -6.52 -3.775 -9.695 1 78.06 10 MET B CA 1
ATOM 1402 C C . MET B 1 10 ? -7.594 -4.34 -10.617 1 78.06 10 MET B C 1
ATOM 1404 O O . MET B 1 10 ? -8.516 -5.012 -10.164 1 78.06 10 MET B O 1
ATOM 1408 N N . ILE B 1 11 ? -7.375 -4.078 -11.938 1 75.44 11 ILE B N 1
ATOM 1409 C CA . ILE B 1 11 ? -8.312 -4.605 -12.922 1 75.44 11 ILE B CA 1
ATOM 1410 C C . ILE B 1 11 ? -8.203 -6.125 -12.977 1 75.44 11 ILE B C 1
ATOM 1412 O O . ILE B 1 11 ? -9.219 -6.824 -12.984 1 75.44 11 ILE B O 1
ATOM 1416 N N . LYS B 1 12 ? -6.98 -6.609 -13.031 1 76 12 LYS B N 1
ATOM 1417 C CA . LYS B 1 12 ? -6.734 -8.047 -13.102 1 76 12 LYS B CA 1
ATOM 1418 C C . LYS B 1 12 ? -7.418 -8.781 -11.961 1 76 12 LYS B C 1
ATOM 1420 O O . LYS B 1 12 ? -7.945 -9.883 -12.141 1 76 12 LYS B O 1
ATOM 1425 N N . PHE B 1 13 ? -7.484 -8.086 -10.836 1 75.75 13 PHE B N 1
ATOM 1426 C CA . PHE B 1 13 ? -8.055 -8.75 -9.664 1 75.75 13 PHE B CA 1
ATOM 1427 C C . PHE B 1 13 ? -9.453 -8.234 -9.383 1 75.75 13 PHE B C 1
ATOM 1429 O O . PHE B 1 13 ? -9.992 -8.438 -8.289 1 75.75 13 PHE B O 1
ATOM 1436 N N . ARG B 1 14 ? -10.039 -7.547 -10.414 1 75.62 14 ARG B N 1
ATOM 1437 C CA . ARG B 1 14 ? -11.406 -7.035 -10.367 1 75.62 14 ARG B CA 1
ATOM 1438 C C . ARG B 1 14 ? -11.648 -6.246 -9.086 1 75.62 14 ARG B C 1
ATOM 1440 O O . ARG B 1 14 ? -12.672 -6.438 -8.414 1 75.62 14 ARG B O 1
ATOM 1447 N N . LEU B 1 15 ? -10.633 -5.48 -8.766 1 78.12 15 LEU B N 1
ATOM 1448 C CA . LEU B 1 15 ? -10.742 -4.641 -7.582 1 78.12 15 LEU B CA 1
ATOM 1449 C C . LEU B 1 15 ? -11.141 -3.215 -7.961 1 78.12 15 LEU B C 1
ATOM 1451 O O . LEU B 1 15 ? -10.562 -2.631 -8.883 1 78.12 15 LEU B O 1
ATOM 1455 N N . ARG B 1 16 ? -12.297 -2.812 -7.469 1 81.19 16 ARG B N 1
ATOM 1456 C CA . ARG B 1 16 ? -12.633 -1.393 -7.543 1 81.19 16 ARG B CA 1
ATOM 1457 C C . ARG B 1 16 ? -12.242 -0.672 -6.258 1 81.19 16 ARG B C 1
ATOM 1459 O O . ARG B 1 16 ? -12.906 -0.822 -5.23 1 81.19 16 ARG B O 1
ATOM 1466 N N . PRO B 1 17 ? -11.172 0.074 -6.449 1 86.25 17 PRO B N 1
ATOM 1467 C CA . PRO B 1 17 ? -10.695 0.705 -5.215 1 86.25 17 PRO B CA 1
ATOM 1468 C C . PRO B 1 17 ? -11.695 1.709 -4.645 1 86.25 17 PRO B C 1
ATOM 1470 O O . PRO B 1 17 ? -12.352 2.428 -5.398 1 86.25 17 PRO B O 1
ATOM 1473 N N . ASP B 1 18 ? -11.953 1.637 -3.357 1 89.69 18 ASP B N 1
ATOM 1474 C CA . ASP B 1 18 ? -12.75 2.619 -2.627 1 89.69 18 ASP B CA 1
ATOM 1475 C C . ASP B 1 18 ? -11.898 3.354 -1.593 1 89.69 18 ASP B C 1
ATOM 1477 O O . ASP B 1 18 ? -10.664 3.27 -1.619 1 89.69 18 ASP B O 1
ATOM 1481 N N . ARG B 1 19 ? -12.547 4.086 -0.77 1 89.88 19 ARG B N 1
ATOM 1482 C CA . ARG B 1 19 ? -11.852 4.898 0.223 1 89.88 19 ARG B CA 1
ATOM 1483 C C . ARG B 1 19 ? -10.992 4.031 1.134 1 89.88 19 ARG B C 1
ATOM 1485 O O . ARG B 1 19 ? -9.859 4.398 1.46 1 89.88 19 ARG B O 1
ATOM 1492 N N . ILE B 1 20 ? -11.5 2.916 1.409 1 88.94 20 ILE B N 1
ATOM 1493 C CA . ILE B 1 20 ? -10.812 2.023 2.336 1 88.94 20 ILE B CA 1
ATOM 1494 C C . ILE B 1 20 ? -9.562 1.45 1.666 1 88.94 20 ILE B C 1
ATOM 1496 O O . ILE B 1 20 ? -8.5 1.39 2.279 1 88.94 20 ILE B O 1
ATOM 1500 N N . THR B 1 21 ? -9.703 1.047 0.445 1 89.06 21 THR B N 1
ATOM 1501 C CA . THR B 1 21 ? -8.57 0.523 -0.314 1 89.06 21 THR B CA 1
ATOM 1502 C C . THR B 1 21 ? -7.449 1.556 -0.396 1 89.06 21 THR B C 1
ATOM 1504 O O . THR B 1 21 ? -6.277 1.222 -0.214 1 89.06 21 THR B O 1
ATOM 1507 N N . PHE B 1 22 ? -7.848 2.768 -0.54 1 91.81 22 PHE B N 1
ATOM 1508 C CA . PHE B 1 22 ? -6.852 3.809 -0.744 1 91.81 22 PHE B CA 1
ATOM 1509 C C . PHE B 1 22 ? -6.145 4.145 0.563 1 91.81 22 PHE B C 1
ATOM 1511 O O . PHE B 1 22 ? -4.965 4.512 0.563 1 91.81 22 PHE B O 1
ATOM 1518 N N . ILE B 1 23 ? -6.82 4.027 1.608 1 91.44 23 ILE B N 1
ATOM 1519 C CA . ILE B 1 23 ? -6.121 4.219 2.873 1 91.44 23 ILE B CA 1
ATOM 1520 C C . ILE B 1 23 ? -5.012 3.18 3.014 1 91.44 23 ILE B C 1
ATOM 1522 O O . ILE B 1 23 ? -3.908 3.498 3.461 1 91.44 23 ILE B O 1
ATOM 1526 N N . GLY B 1 24 ? -5.324 1.914 2.654 1 89.94 24 GLY B N 1
ATOM 1527 C CA . GLY B 1 24 ? -4.316 0.865 2.674 1 89.94 24 GLY B CA 1
ATOM 1528 C C . GLY B 1 24 ? -3.139 1.153 1.764 1 89.94 24 GLY B C 1
ATOM 1529 O O . GLY B 1 24 ? -1.985 0.947 2.148 1 89.94 24 GLY B O 1
ATOM 1530 N N . ILE B 1 25 ? -3.441 1.647 0.607 1 90.94 25 ILE B N 1
ATOM 1531 C CA . ILE B 1 25 ? -2.408 1.978 -0.369 1 90.94 25 ILE B CA 1
ATOM 1532 C C . ILE B 1 25 ? -1.509 3.08 0.185 1 90.94 25 ILE B C 1
ATOM 1534 O O . ILE B 1 25 ? -0.282 2.963 0.152 1 90.94 25 ILE B O 1
ATOM 1538 N N . LEU B 1 26 ? -2.084 4.148 0.74 1 92.88 26 LEU B N 1
ATOM 1539 C CA . LEU B 1 26 ? -1.33 5.273 1.279 1 92.88 26 LEU B CA 1
ATOM 1540 C C . LEU B 1 26 ? -0.435 4.828 2.43 1 92.88 26 LEU B C 1
ATOM 1542 O O . LEU B 1 26 ? 0.758 5.141 2.451 1 92.88 26 LEU B O 1
ATOM 1546 N N . MET B 1 27 ? -0.99 4.055 3.309 1 91.06 27 MET B N 1
ATOM 1547 C CA . MET B 1 27 ? -0.249 3.607 4.484 1 91.06 27 MET B CA 1
ATOM 1548 C C . MET B 1 27 ? 0.922 2.717 4.082 1 91.06 27 MET B C 1
ATOM 1550 O O . MET B 1 27 ? 2.012 2.826 4.648 1 91.06 27 MET B O 1
ATOM 1554 N N . ALA B 1 28 ? 0.689 1.875 3.115 1 91.19 28 ALA B N 1
ATOM 1555 C CA . ALA B 1 28 ? 1.75 0.973 2.676 1 91.19 28 ALA B CA 1
ATOM 1556 C C . ALA B 1 28 ? 2.895 1.746 2.025 1 91.19 28 ALA B C 1
ATOM 1558 O O . ALA B 1 28 ? 4.062 1.519 2.342 1 91.19 28 ALA B O 1
ATOM 1559 N N . CYS B 1 29 ? 2.543 2.6 1.128 1 92.81 29 CYS B N 1
ATOM 1560 C CA . CYS B 1 29 ? 3.564 3.381 0.438 1 92.81 29 CYS B CA 1
ATOM 1561 C C . CYS B 1 29 ? 4.367 4.223 1.423 1 92.81 29 CYS B C 1
ATOM 1563 O O . CYS B 1 29 ? 5.594 4.297 1.325 1 92.81 29 CYS B O 1
ATOM 1565 N N . ILE B 1 30 ? 3.67 4.832 2.352 1 92.88 30 ILE B N 1
ATOM 1566 C CA . ILE B 1 30 ? 4.316 5.664 3.361 1 92.88 30 ILE B CA 1
ATOM 1567 C C . ILE B 1 30 ? 5.215 4.801 4.242 1 92.88 30 ILE B C 1
ATOM 1569 O O . ILE B 1 30 ? 6.348 5.18 4.547 1 92.88 30 ILE B O 1
ATOM 1573 N N . HIS B 1 31 ? 4.797 3.664 4.57 1 89.44 31 HIS B N 1
ATOM 1574 C CA . HIS B 1 31 ? 5.52 2.76 5.457 1 89.44 31 HIS B CA 1
ATOM 1575 C C . HIS B 1 31 ? 6.84 2.32 4.84 1 89.44 31 HIS B C 1
ATOM 1577 O O . HIS B 1 31 ? 7.844 2.18 5.543 1 89.44 31 HIS B O 1
ATOM 1583 N N . VAL B 1 32 ? 6.793 2.131 3.58 1 90.31 32 VAL B N 1
ATOM 1584 C CA . VAL B 1 32 ? 8.008 1.627 2.953 1 90.31 32 VAL B CA 1
ATOM 1585 C C . VAL B 1 32 ? 8.82 2.791 2.395 1 90.31 32 VAL B C 1
ATOM 1587 O O . VAL B 1 32 ? 9.781 2.584 1.651 1 90.31 32 VAL B O 1
ATOM 1590 N N . GLY B 1 33 ? 8.438 4.008 2.631 1 91.44 33 GLY B N 1
ATOM 1591 C CA . GLY B 1 33 ? 9.219 5.188 2.307 1 91.44 33 GLY B CA 1
ATOM 1592 C C . GLY B 1 33 ? 9.016 5.672 0.883 1 91.44 33 GLY B C 1
ATOM 1593 O O . GLY B 1 33 ? 9.797 6.473 0.374 1 91.44 33 GLY B O 1
ATOM 1594 N N . MET B 1 34 ? 7.988 5.117 0.221 1 93 34 MET B N 1
ATOM 1595 C CA . MET B 1 34 ? 7.695 5.539 -1.145 1 93 34 MET B CA 1
ATOM 1596 C C . MET B 1 34 ? 6.711 6.707 -1.154 1 93 34 MET B C 1
ATOM 1598 O O . MET B 1 34 ? 5.582 6.566 -1.625 1 93 34 MET B O 1
ATOM 1602 N N . ILE B 1 35 ? 7.16 7.879 -0.82 1 94.69 35 ILE B N 1
ATOM 1603 C CA . ILE B 1 35 ? 6.367 9.086 -0.6 1 94.69 35 ILE B CA 1
ATOM 1604 C C . ILE B 1 35 ? 5.805 9.586 -1.931 1 94.69 35 ILE B C 1
ATOM 1606 O O . ILE B 1 35 ? 4.648 10 -2.006 1 94.69 35 ILE B O 1
ATOM 1610 N N . ASP B 1 36 ? 6.664 9.484 -2.965 1 93.94 36 ASP B N 1
ATOM 1611 C CA . ASP B 1 36 ? 6.191 9.922 -4.273 1 93.94 36 ASP B CA 1
ATOM 1612 C C . ASP B 1 36 ? 5.039 9.055 -4.766 1 93.94 36 ASP B C 1
ATOM 1614 O O . ASP B 1 36 ? 4.066 9.562 -5.324 1 93.94 36 ASP B O 1
ATOM 1618 N N . THR B 1 37 ? 5.168 7.797 -4.5 1 92.69 37 THR B N 1
ATOM 1619 C CA . THR B 1 37 ? 4.102 6.887 -4.891 1 92.69 37 THR B CA 1
ATOM 1620 C C . THR B 1 37 ? 2.84 7.145 -4.07 1 92.69 37 THR B C 1
ATOM 1622 O O . THR B 1 37 ? 1.725 7.023 -4.578 1 92.69 37 THR B O 1
ATOM 1625 N N . ALA B 1 38 ? 2.961 7.48 -2.785 1 94.12 38 ALA B N 1
ATOM 1626 C CA . ALA B 1 38 ? 1.824 7.84 -1.941 1 94.12 38 ALA B CA 1
ATOM 1627 C C . ALA B 1 38 ? 1.098 9.062 -2.49 1 94.12 38 ALA B C 1
ATOM 1629 O O . ALA B 1 38 ? -0.134 9.086 -2.557 1 94.12 38 ALA B O 1
ATOM 1630 N N . ILE B 1 39 ? 1.889 10.023 -2.924 1 94.88 39 ILE B N 1
ATOM 1631 C CA . ILE B 1 39 ? 1.322 11.25 -3.477 1 94.88 39 ILE B CA 1
ATOM 1632 C C . ILE B 1 39 ? 0.576 10.938 -4.77 1 94.88 39 ILE B C 1
ATOM 1634 O O . ILE B 1 39 ? -0.536 11.422 -4.988 1 94.88 39 ILE B O 1
ATOM 1638 N N . ILE B 1 40 ? 1.175 10.125 -5.586 1 93 40 ILE B N 1
ATOM 1639 C CA . ILE B 1 40 ? 0.537 9.727 -6.836 1 93 40 ILE B CA 1
ATOM 1640 C C . ILE B 1 40 ? -0.769 8.992 -6.535 1 93 40 ILE B C 1
ATOM 1642 O O . ILE B 1 40 ? -1.797 9.258 -7.16 1 93 40 ILE B O 1
ATOM 1646 N N . GLY B 1 41 ? -0.678 8.055 -5.586 1 92.5 41 GLY B N 1
ATOM 1647 C CA . GLY B 1 41 ? -1.878 7.344 -5.18 1 92.5 41 GLY B CA 1
ATOM 1648 C C . GLY B 1 41 ? -2.984 8.266 -4.695 1 92.5 41 GLY B C 1
ATOM 1649 O O . GLY B 1 41 ? -4.141 8.109 -5.09 1 92.5 41 GLY B O 1
ATOM 1650 N N . PHE B 1 42 ? -2.645 9.227 -3.912 1 94.38 42 PHE B N 1
ATOM 1651 C CA . PHE B 1 42 ? -3.6 10.195 -3.398 1 94.38 42 PHE B CA 1
ATOM 1652 C C . PHE B 1 42 ? -4.262 10.961 -4.539 1 94.38 42 PHE B C 1
ATOM 1654 O O . PHE B 1 42 ? -5.488 11.102 -4.57 1 94.38 42 PHE B O 1
ATOM 1661 N N . ASN B 1 43 ? -3.488 11.359 -5.441 1 92.5 43 ASN B N 1
ATOM 1662 C CA . ASN B 1 43 ? -4.012 12.125 -6.566 1 92.5 43 ASN B CA 1
ATOM 1663 C C . ASN B 1 43 ? -4.898 11.266 -7.465 1 92.5 43 ASN B C 1
ATOM 1665 O O . ASN B 1 43 ? -5.867 11.766 -8.039 1 92.5 43 ASN B O 1
ATOM 1669 N N . CYS B 1 44 ? -4.629 10 -7.566 1 90.19 44 CYS B N 1
ATOM 1670 C CA . CYS B 1 44 ? -5.375 9.102 -8.438 1 90.19 44 CYS B CA 1
ATOM 1671 C C . CYS B 1 44 ? -6.758 8.812 -7.863 1 90.19 44 CYS B C 1
ATOM 1673 O O . CYS B 1 44 ? -7.668 8.422 -8.602 1 90.19 44 CYS B O 1
ATOM 1675 N N . MET B 1 45 ? -6.949 9.023 -6.555 1 92.25 45 MET B N 1
ATOM 1676 C CA . MET B 1 45 ? -8.242 8.734 -5.945 1 92.25 45 MET B CA 1
ATOM 1677 C C . MET B 1 45 ? -9.367 9.445 -6.699 1 92.25 45 MET B C 1
ATOM 1679 O O . MET B 1 45 ? -10.289 8.797 -7.199 1 92.25 45 MET B O 1
ATOM 1683 N N . LYS B 1 46 ? -9.195 10.742 -6.906 1 91.12 46 LYS B N 1
ATOM 1684 C CA . LYS B 1 46 ? -10.242 11.516 -7.566 1 91.12 46 LYS B CA 1
ATOM 1685 C C . LYS B 1 46 ? -10.078 11.477 -9.086 1 91.12 46 LYS B C 1
ATOM 1687 O O . LYS B 1 46 ? -11.031 11.164 -9.805 1 91.12 46 LYS B O 1
ATOM 1692 N N . THR B 1 47 ? -8.859 11.625 -9.555 1 91.19 47 THR B N 1
ATOM 1693 C CA . THR B 1 47 ? -8.633 11.875 -10.977 1 91.19 47 THR B CA 1
ATOM 1694 C C . THR B 1 47 ? -8.859 10.602 -11.789 1 91.19 47 THR B C 1
ATOM 1696 O O . THR B 1 47 ? -9.336 10.664 -12.922 1 91.19 47 THR B O 1
ATOM 1699 N N . VAL B 1 48 ? -8.57 9.453 -11.219 1 87.75 48 VAL B N 1
ATOM 1700 C CA . VAL B 1 48 ? -8.641 8.219 -11.992 1 87.75 48 VAL B CA 1
ATOM 1701 C C . VAL B 1 48 ? -9.836 7.387 -11.523 1 87.75 48 VAL B C 1
ATOM 1703 O O . VAL B 1 48 ? -10.578 6.84 -12.344 1 87.75 48 VAL B O 1
ATOM 1706 N N . TYR B 1 49 ? -10.133 7.48 -10.203 1 89.56 49 TYR B N 1
ATOM 1707 C CA . TYR B 1 49 ? -11.109 6.52 -9.695 1 89.56 49 TYR B CA 1
ATOM 1708 C C . TYR B 1 49 ? -12.375 7.227 -9.242 1 89.56 49 TYR B C 1
ATOM 1710 O O . TYR B 1 49 ? -13.344 6.574 -8.844 1 89.56 49 TYR B O 1
ATOM 1718 N N . GLY B 1 50 ? -12.328 8.547 -9.289 1 91.69 50 GLY B N 1
ATOM 1719 C CA . GLY B 1 50 ? -13.5 9.305 -8.883 1 91.69 50 GLY B CA 1
ATOM 1720 C C . GLY B 1 50 ? -13.805 9.18 -7.402 1 91.69 50 GLY B C 1
ATOM 1721 O O . GLY B 1 50 ? -14.945 9.398 -6.98 1 91.69 50 GLY B O 1
ATOM 1722 N N . VAL B 1 51 ? -12.867 8.727 -6.613 1 92.75 51 VAL B N 1
ATOM 1723 C CA . VAL B 1 51 ? -13.031 8.586 -5.168 1 92.75 51 VAL B CA 1
ATOM 1724 C C . VAL B 1 51 ? -12.516 9.844 -4.469 1 92.75 51 VAL B C 1
ATOM 1726 O O . VAL B 1 51 ? -11.328 10.172 -4.543 1 92.75 51 VAL B O 1
ATOM 1729 N N . GLU B 1 52 ? -13.406 10.531 -3.75 1 92.19 52 GLU B N 1
ATOM 1730 C CA . GLU B 1 52 ? -13 11.742 -3.035 1 92.19 52 GLU B CA 1
ATOM 1731 C C . GLU B 1 52 ? -12.219 11.398 -1.771 1 92.19 52 GLU B C 1
ATOM 1733 O O . GLU B 1 52 ? -12.688 10.633 -0.929 1 92.19 52 GLU B O 1
ATOM 1738 N N . PRO B 1 53 ? -11.008 11.992 -1.672 1 92.25 53 PRO B N 1
ATOM 1739 C CA . PRO B 1 53 ? -10.281 11.781 -0.416 1 92.25 53 PRO B CA 1
ATOM 1740 C C . PRO B 1 53 ? -11.023 12.336 0.795 1 92.25 53 PRO B C 1
ATOM 1742 O O . PRO B 1 53 ? -11.672 13.383 0.697 1 92.25 53 PRO B O 1
ATOM 1745 N N . LYS B 1 54 ? -10.945 11.625 1.922 1 89.81 54 LYS B N 1
ATOM 1746 C CA . LYS B 1 54 ? -11.516 12.07 3.193 1 89.81 54 LYS B CA 1
ATOM 1747 C C . LYS B 1 54 ? -10.414 12.477 4.172 1 89.81 54 LYS B C 1
ATOM 1749 O O . LYS B 1 54 ? -9.234 12.492 3.818 1 89.81 54 LYS B O 1
ATOM 1754 N N . VAL B 1 55 ? -10.781 12.844 5.387 1 88.31 55 VAL B N 1
ATOM 1755 C CA . VAL B 1 55 ? -9.883 13.398 6.398 1 88.31 55 VAL B CA 1
ATOM 1756 C C . VAL B 1 55 ? -8.781 12.391 6.719 1 88.31 55 VAL B C 1
ATOM 1758 O O . VAL B 1 55 ? -7.637 12.773 6.973 1 88.31 55 VAL B O 1
ATOM 1761 N N . GLU B 1 56 ? -9.125 11.125 6.637 1 89.38 56 GLU B N 1
ATOM 1762 C CA . GLU B 1 56 ? -8.133 10.102 6.984 1 89.38 56 GLU B CA 1
ATOM 1763 C C . GLU B 1 56 ? -7.051 10 5.914 1 89.38 56 GLU B C 1
ATOM 1765 O O . GLU B 1 56 ? -5.891 9.727 6.227 1 89.38 56 GLU B O 1
ATOM 1770 N N . HIS B 1 57 ? -7.402 10.211 4.66 1 92.25 57 HIS B N 1
ATOM 1771 C CA . HIS B 1 57 ? -6.422 10.164 3.58 1 92.25 57 HIS B CA 1
ATOM 1772 C C . HIS B 1 57 ? -5.484 11.367 3.639 1 92.25 57 HIS B C 1
ATOM 1774 O O . HIS B 1 57 ? -4.266 11.211 3.582 1 92.25 57 HIS B O 1
ATOM 1780 N N . VAL B 1 58 ? -6.184 12.477 3.836 1 92.94 58 VAL B N 1
ATOM 1781 C CA . VAL B 1 58 ? -5.422 13.719 3.902 1 92.94 58 VAL B CA 1
ATOM 1782 C C . VAL B 1 58 ? -4.508 13.703 5.125 1 92.94 58 VAL B C 1
ATOM 1784 O O . VAL B 1 58 ? -3.324 14.031 5.027 1 92.94 58 VAL B O 1
ATOM 1787 N N . GLY B 1 59 ? -5.086 13.344 6.273 1 92.25 59 GLY B N 1
ATOM 1788 C CA . GLY B 1 59 ? -4.309 13.289 7.504 1 92.25 59 GLY B CA 1
ATOM 1789 C C . GLY B 1 59 ? -3.113 12.359 7.414 1 92.25 59 GLY B C 1
ATOM 1790 O O . GLY B 1 59 ? -2.016 12.711 7.852 1 92.25 59 GLY B O 1
ATOM 1791 N N . CYS B 1 60 ? -3.32 11.211 6.766 1 91.75 60 CYS B N 1
ATOM 1792 C CA . CYS B 1 60 ? -2.26 10.219 6.637 1 91.75 60 CYS B CA 1
ATOM 1793 C C . CYS B 1 60 ? -1.121 10.742 5.77 1 91.75 60 CYS B C 1
ATOM 1795 O O . CYS B 1 60 ? 0.046 10.672 6.16 1 91.75 60 CYS B O 1
ATOM 1797 N N . LEU B 1 61 ? -1.469 11.266 4.688 1 94.94 61 LEU B N 1
ATOM 1798 C CA . LEU B 1 61 ? -0.454 11.742 3.758 1 94.94 61 LEU B CA 1
ATOM 1799 C C . LEU B 1 61 ? 0.263 12.969 4.32 1 94.94 61 LEU B C 1
ATOM 1801 O O . LEU B 1 61 ? 1.495 13.023 4.328 1 94.94 61 LEU B O 1
ATOM 1805 N N . VAL B 1 62 ? -0.427 13.914 4.879 1 96.12 62 VAL B N 1
ATOM 1806 C CA . VAL B 1 62 ? 0.144 15.164 5.367 1 96.12 62 VAL B CA 1
ATOM 1807 C C . VAL B 1 62 ? 1.024 14.891 6.586 1 96.12 62 VAL B C 1
ATOM 1809 O O . VAL B 1 62 ? 2.084 15.5 6.742 1 96.12 62 VAL B O 1
ATOM 1812 N N . ASP B 1 63 ? 0.569 13.977 7.441 1 95.25 63 ASP B N 1
ATOM 1813 C CA . ASP B 1 63 ? 1.386 13.594 8.594 1 95.25 63 ASP B CA 1
ATOM 1814 C C . ASP B 1 63 ? 2.742 13.055 8.148 1 95.25 63 ASP B C 1
ATOM 1816 O O . ASP B 1 63 ? 3.781 13.453 8.68 1 95.25 63 ASP B O 1
ATOM 1820 N N . ALA B 1 64 ? 2.703 12.211 7.184 1 95.19 64 ALA B N 1
ATOM 1821 C CA . ALA B 1 64 ? 3.939 11.609 6.688 1 95.19 64 ALA B CA 1
ATOM 1822 C C . ALA B 1 64 ? 4.828 12.656 6.02 1 95.19 64 ALA B C 1
ATOM 1824 O O . ALA B 1 64 ? 6.035 12.703 6.262 1 95.19 64 ALA B O 1
ATOM 1825 N N . LEU B 1 65 ? 4.246 13.508 5.203 1 97.81 65 LEU B N 1
ATOM 1826 C CA . LEU B 1 65 ? 5 14.547 4.512 1 97.81 65 LEU B CA 1
ATOM 1827 C C . LEU B 1 65 ? 5.629 15.516 5.504 1 97.81 65 LEU B C 1
ATOM 1829 O O . LEU B 1 65 ? 6.797 15.891 5.355 1 97.81 65 LEU B O 1
ATOM 1833 N N . SER B 1 66 ? 4.941 15.844 6.527 1 98 66 SER B N 1
ATOM 1834 C CA . SER B 1 66 ? 5.41 16.797 7.531 1 98 66 SER B CA 1
ATOM 1835 C C . SER B 1 66 ? 6.574 16.219 8.328 1 98 66 SER B C 1
ATOM 1837 O O . SER B 1 66 ? 7.594 16.891 8.523 1 98 66 SER B O 1
ATOM 1839 N N . ARG B 1 67 ? 6.434 15.047 8.75 1 95.88 67 ARG B N 1
ATOM 1840 C CA . ARG B 1 67 ? 7.488 14.391 9.516 1 95.88 67 ARG B CA 1
ATOM 1841 C C . ARG B 1 67 ? 8.742 14.188 8.672 1 95.88 67 ARG B C 1
ATOM 1843 O O . ARG B 1 67 ? 9.859 14.312 9.164 1 95.88 67 ARG B O 1
ATOM 1850 N N . GLY B 1 68 ? 8.531 13.922 7.43 1 96.88 68 GLY B N 1
ATOM 1851 C CA . GLY B 1 68 ? 9.641 13.672 6.523 1 96.88 68 GLY B CA 1
ATOM 1852 C C . GLY B 1 68 ? 10.305 14.938 6.023 1 96.88 68 GLY B C 1
ATOM 1853 O O . GLY B 1 68 ? 11.297 14.875 5.301 1 96.88 68 GLY B O 1
ATOM 1854 N N . GLY B 1 69 ? 9.742 16.062 6.312 1 97.88 69 GLY B N 1
ATOM 1855 C CA . GLY B 1 69 ? 10.336 17.344 5.926 1 97.88 69 GLY B CA 1
ATOM 1856 C C . GLY B 1 69 ? 9.891 17.812 4.559 1 97.88 69 GLY B C 1
ATOM 1857 O O . GLY B 1 69 ? 10.461 18.766 4.008 1 97.88 69 GLY B O 1
ATOM 1858 N N . TYR B 1 70 ? 8.938 17.109 3.99 1 98.19 70 TYR B N 1
ATOM 1859 C CA . TYR B 1 70 ? 8.367 17.547 2.723 1 98.19 70 TYR B CA 1
ATOM 1860 C C . TYR B 1 70 ? 7.25 18.562 2.947 1 98.19 70 TYR B C 1
ATOM 1862 O O . TYR B 1 70 ? 6.109 18.344 2.533 1 98.19 70 TYR B O 1
ATOM 1870 N N . LEU B 1 71 ? 7.582 19.703 3.473 1 98.62 71 LEU B N 1
ATOM 1871 C CA . LEU B 1 71 ? 6.621 20.656 4.016 1 98.62 71 LEU B CA 1
ATOM 1872 C C . LEU B 1 71 ? 5.844 21.344 2.895 1 98.62 71 LEU B C 1
ATOM 1874 O O . LEU B 1 71 ? 4.633 21.547 3.004 1 98.62 71 LEU B O 1
ATOM 1878 N N . ASN B 1 72 ? 6.531 21.656 1.836 1 97.62 72 ASN B N 1
ATOM 1879 C CA . ASN B 1 72 ? 5.836 22.297 0.725 1 97.62 72 ASN B CA 1
ATOM 1880 C C . ASN B 1 72 ? 4.844 21.359 0.058 1 97.62 72 ASN B C 1
ATOM 1882 O O . ASN B 1 72 ? 3.764 21.766 -0.36 1 97.62 72 ASN B O 1
ATOM 1886 N N . LYS B 1 73 ? 5.223 20.141 -0.033 1 97.31 73 LYS B N 1
ATOM 1887 C CA . LYS B 1 73 ? 4.289 19.156 -0.567 1 97.31 73 LYS B CA 1
ATOM 1888 C C . LYS B 1 73 ? 3.086 18.969 0.353 1 97.31 73 LYS B C 1
ATOM 1890 O O . LYS B 1 73 ? 1.95 18.875 -0.115 1 97.31 73 LYS B O 1
ATOM 1895 N N . ALA B 1 74 ? 3.328 18.938 1.623 1 97.5 74 ALA B N 1
ATOM 1896 C CA . ALA B 1 74 ? 2.242 18.859 2.598 1 97.5 74 ALA B CA 1
ATOM 1897 C C . ALA B 1 74 ? 1.287 20.031 2.447 1 97.5 74 ALA B C 1
ATOM 1899 O O . ALA B 1 74 ? 0.068 19.859 2.406 1 97.5 74 ALA B O 1
ATOM 1900 N N . ARG B 1 75 ? 1.844 21.188 2.311 1 96.44 75 ARG B N 1
ATOM 1901 C CA . ARG B 1 75 ? 1.037 22.391 2.137 1 96.44 75 ARG B CA 1
ATOM 1902 C C . ARG B 1 75 ? 0.201 22.297 0.864 1 96.44 75 ARG B C 1
ATOM 1904 O O . ARG B 1 75 ? -0.985 22.641 0.872 1 96.44 75 ARG B O 1
ATOM 1911 N N . SER B 1 76 ? 0.807 21.859 -0.205 1 94.88 76 SER B N 1
ATOM 1912 C CA . SER B 1 76 ? 0.114 21.75 -1.484 1 94.88 76 SER B CA 1
ATOM 1913 C C . SER B 1 76 ? -1.076 20.797 -1.388 1 94.88 76 SER B C 1
ATOM 1915 O O . SER B 1 76 ? -2.141 21.062 -1.947 1 94.88 76 SER B O 1
ATOM 1917 N N . VAL B 1 77 ? -0.912 19.703 -0.692 1 95 77 VAL B N 1
ATOM 1918 C CA . VAL B 1 77 ? -1.996 18.75 -0.495 1 95 77 VAL B CA 1
ATOM 1919 C C . VAL B 1 77 ? -3.137 19.406 0.274 1 95 77 VAL B C 1
ATOM 1921 O O . VAL B 1 77 ? -4.305 19.297 -0.111 1 95 77 VAL B O 1
ATOM 1924 N N . LEU B 1 78 ? -2.834 20.141 1.301 1 95.06 78 LEU B N 1
ATOM 1925 C CA . LEU B 1 78 ? -3.838 20.781 2.139 1 95.06 78 LEU B CA 1
ATOM 1926 C C . LEU B 1 78 ? -4.578 21.859 1.361 1 95.06 78 LEU B C 1
ATOM 1928 O O . LEU B 1 78 ? -5.801 21.984 1.47 1 95.06 78 LEU B O 1
ATOM 1932 N N . GLU B 1 79 ? -3.852 22.531 0.553 1 91.06 79 GLU B N 1
ATOM 1933 C CA . GLU B 1 79 ? -4.445 23.641 -0.199 1 91.06 79 GLU B CA 1
ATOM 1934 C C . GLU B 1 79 ? -5.316 23.109 -1.342 1 91.06 79 GLU B C 1
ATOM 1936 O O . GLU B 1 79 ? -6.234 23.812 -1.792 1 91.06 79 GLU B O 1
ATOM 1941 N N . SER B 1 80 ? -4.961 21.938 -1.806 1 87.06 80 SER B N 1
ATOM 1942 C CA . SER B 1 80 ? -5.715 21.359 -2.914 1 87.06 80 SER B CA 1
ATOM 1943 C C . SER B 1 80 ? -7.062 20.812 -2.447 1 87.06 80 SER B C 1
ATOM 1945 O O . SER B 1 80 ? -7.949 20.562 -3.262 1 87.06 80 SER B O 1
ATOM 1947 N N . MET B 1 81 ? -7.152 20.656 -1.152 1 82.19 81 MET B N 1
ATOM 1948 C CA . MET B 1 81 ? -8.391 20.078 -0.64 1 82.19 81 MET B CA 1
ATOM 1949 C C . MET B 1 81 ? -9.375 21.172 -0.24 1 82.19 81 MET B C 1
ATOM 1951 O O . MET B 1 81 ? -9.016 22.109 0.471 1 82.19 81 MET B O 1
ATOM 1955 N N . LEU B 1 82 ? -10.32 21.703 -1.079 1 60.47 82 LEU B N 1
ATOM 1956 C CA . LEU B 1 82 ? -11.297 22.781 -0.95 1 60.47 82 LEU B CA 1
ATOM 1957 C C . LEU B 1 82 ? -11.883 22.812 0.456 1 60.47 82 LEU B C 1
ATOM 1959 O O . LEU B 1 82 ? -11.969 23.875 1.073 1 60.47 82 LEU B O 1
ATOM 1963 N N . PHE B 1 83 ? -12.898 22.078 0.725 1 52.66 83 PHE B N 1
ATOM 1964 C CA . PHE B 1 83 ? -13.945 22.328 1.712 1 52.66 83 PHE B CA 1
ATOM 1965 C C . PHE B 1 83 ? -13.531 21.812 3.084 1 52.66 83 PHE B C 1
ATOM 1967 O O . PHE B 1 83 ? -14.141 22.156 4.098 1 52.66 83 PHE B O 1
ATOM 1974 N N . LYS B 1 84 ? -12.289 21.031 3.199 1 60.91 84 LYS B N 1
ATOM 1975 C CA . LYS B 1 84 ? -12.641 20.25 4.383 1 60.91 84 LYS B CA 1
ATOM 1976 C C . LYS B 1 84 ? -11.391 19.766 5.113 1 60.91 84 LYS B C 1
ATOM 1978 O O . LYS B 1 84 ? -11.438 18.797 5.859 1 60.91 84 LYS B O 1
ATOM 1983 N N . THR B 1 85 ? -10.344 20.688 4.898 1 66.88 85 THR B N 1
ATOM 1984 C CA . THR B 1 85 ? -9.242 20.047 5.609 1 66.88 85 THR B CA 1
ATOM 1985 C C . THR B 1 85 ? -9.375 20.25 7.113 1 66.88 85 THR B C 1
ATOM 1987 O O . THR B 1 85 ? -9.883 21.281 7.562 1 66.88 85 THR B O 1
ATOM 1990 N N . ASN B 1 86 ? -9.078 19.203 7.793 1 77.69 86 ASN B N 1
ATOM 1991 C CA . ASN B 1 86 ? -9.234 19.25 9.242 1 77.69 86 ASN B CA 1
ATOM 1992 C C . ASN B 1 86 ? -8.016 19.891 9.914 1 77.69 86 ASN B C 1
ATOM 1994 O O . ASN B 1 86 ? -6.926 19.922 9.344 1 77.69 86 ASN B O 1
ATOM 1998 N N . ALA B 1 87 ? -8.328 20.562 11 1 90.5 87 ALA B N 1
ATOM 1999 C CA . ALA B 1 87 ? -7.332 21.266 11.805 1 90.5 87 ALA B CA 1
ATOM 2000 C C . ALA B 1 87 ? -6.16 20.359 12.148 1 90.5 87 ALA B C 1
ATOM 2002 O O . ALA B 1 87 ? -5.016 20.812 12.242 1 90.5 87 ALA B O 1
ATOM 2003 N N . SER B 1 88 ? -6.426 19.094 12.242 1 91.94 88 SER B N 1
ATOM 2004 C CA . SER B 1 88 ? -5.402 18.141 12.648 1 91.94 88 SER B CA 1
ATOM 2005 C C . SER B 1 88 ? -4.285 18.031 11.617 1 91.94 88 SER B C 1
ATOM 2007 O O . SER B 1 88 ? -3.109 17.938 11.969 1 91.94 88 SER B O 1
ATOM 2009 N N . ALA B 1 89 ? -4.629 18.094 10.391 1 94.25 89 ALA B N 1
ATOM 2010 C CA . ALA B 1 89 ? -3.621 18 9.336 1 94.25 89 ALA B CA 1
ATOM 2011 C C . ALA B 1 89 ? -2.768 19.266 9.281 1 94.25 89 ALA B C 1
ATOM 2013 O O . ALA B 1 89 ? -1.556 19.203 9.07 1 94.25 89 ALA B O 1
ATOM 2014 N N . TRP B 1 90 ? -3.387 20.391 9.547 1 95.75 90 TRP B N 1
ATOM 2015 C CA . TRP B 1 90 ? -2.637 21.641 9.602 1 95.75 90 TRP B CA 1
ATOM 2016 C C . TRP B 1 90 ? -1.718 21.672 10.82 1 95.75 90 TRP B C 1
ATOM 2018 O O . TRP B 1 90 ? -0.602 22.203 10.75 1 95.75 90 TRP B O 1
ATOM 2028 N N . HIS B 1 91 ? -2.18 21.078 11.898 1 96.81 91 HIS B N 1
ATOM 2029 C CA . HIS B 1 91 ? -1.325 20.969 13.078 1 96.81 91 HIS B CA 1
ATOM 2030 C C . HIS B 1 91 ? -0.113 20.078 12.797 1 96.81 91 HIS B C 1
ATOM 2032 O O . HIS B 1 91 ? 0.991 20.375 13.258 1 96.81 91 HIS B O 1
ATOM 2038 N N . ALA B 1 92 ? -0.363 19.047 12.039 1 96.38 92 ALA B N 1
ATOM 2039 C CA . ALA B 1 92 ? 0.764 18.203 11.672 1 96.38 92 ALA B CA 1
ATOM 2040 C C . ALA B 1 92 ? 1.793 18.969 10.852 1 96.38 92 ALA B C 1
ATOM 2042 O O . ALA B 1 92 ? 2.998 18.859 11.086 1 96.38 92 ALA B O 1
ATOM 2043 N N . LEU B 1 93 ? 1.338 19.766 9.938 1 98 93 LEU B N 1
ATOM 2044 C CA . LEU B 1 93 ? 2.238 20.578 9.125 1 98 93 LEU B CA 1
ATOM 2045 C C . LEU B 1 93 ? 2.973 21.594 9.992 1 98 93 LEU B C 1
ATOM 2047 O O . LEU B 1 93 ? 4.184 21.797 9.836 1 98 93 LEU B O 1
ATOM 2051 N N . LEU B 1 94 ? 2.26 22.203 10.922 1 98.5 94 LEU B N 1
ATOM 2052 C CA . LEU B 1 94 ? 2.877 23.156 11.836 1 98.5 94 LEU B CA 1
ATOM 2053 C C . LEU B 1 94 ? 3.986 22.5 12.648 1 98.5 94 LEU B C 1
ATOM 2055 O O . LEU B 1 94 ? 5.078 23.062 12.781 1 98.5 94 LEU B O 1
ATOM 2059 N N . GLY B 1 95 ? 3.707 21.359 13.156 1 98.31 95 GLY B N 1
ATOM 2060 C CA . GLY B 1 95 ? 4.727 20.609 13.867 1 98.31 95 GLY B CA 1
ATOM 2061 C C . GLY B 1 95 ? 5.953 20.328 13.023 1 98.31 95 GLY B C 1
ATOM 2062 O O . GLY B 1 95 ? 7.082 20.422 13.508 1 98.31 95 GLY B O 1
ATOM 2063 N N . GLY B 1 96 ? 5.707 19.969 11.797 1 98.5 96 GLY B N 1
ATOM 2064 C CA . GLY B 1 96 ? 6.816 19.766 10.875 1 98.5 96 GLY B CA 1
ATOM 2065 C C . GLY B 1 96 ? 7.648 21.016 10.672 1 98.5 96 GLY B C 1
ATOM 2066 O O . GLY B 1 96 ? 8.875 20.953 10.594 1 98.5 96 GLY B O 1
ATOM 2067 N N . CYS B 1 97 ? 7.039 22.141 10.555 1 98.69 97 CYS B N 1
ATOM 2068 C CA . CYS B 1 97 ? 7.742 23.406 10.383 1 98.69 97 CYS B CA 1
ATOM 2069 C C . CYS B 1 97 ? 8.695 23.672 11.547 1 98.69 97 CYS B C 1
ATOM 2071 O O . CYS B 1 97 ? 9.828 24.094 11.344 1 98.69 97 CYS B O 1
ATOM 2073 N N . PHE B 1 98 ? 8.227 23.391 12.75 1 98.31 98 PHE B N 1
ATOM 2074 C CA . PHE B 1 98 ? 9.078 23.562 13.914 1 98.31 98 PHE B CA 1
ATOM 2075 C C . PHE B 1 98 ? 10.227 22.562 13.898 1 98.31 98 PHE B C 1
ATOM 2077 O O . PHE B 1 98 ? 11.383 22.938 14.117 1 98.31 98 PHE B O 1
ATOM 2084 N N . ALA B 1 99 ? 9.961 21.344 13.602 1 98.31 99 ALA B N 1
ATOM 2085 C CA . ALA B 1 99 ? 10.945 20.266 13.648 1 98.31 99 ALA B CA 1
ATOM 2086 C C . ALA B 1 99 ? 12.039 20.469 12.609 1 98.31 99 ALA B C 1
ATOM 2088 O O . ALA B 1 99 ? 13.211 20.172 12.859 1 98.31 99 ALA B O 1
ATOM 2089 N N . HIS B 1 100 ? 11.664 20.984 11.461 1 98.56 100 HIS B N 1
ATOM 2090 C CA . HIS B 1 100 ? 12.617 21.094 10.359 1 98.56 100 HIS B CA 1
ATOM 2091 C C . HIS B 1 100 ? 13.094 22.531 10.188 1 98.56 100 HIS B C 1
ATOM 2093 O O . HIS B 1 100 ? 13.828 22.844 9.242 1 98.56 100 HIS B O 1
ATOM 2099 N N . GLY B 1 101 ? 12.617 23.453 10.984 1 98.12 101 GLY B N 1
ATOM 2100 C CA . GLY B 1 101 ? 13.141 24.812 11.055 1 98.12 101 GLY B CA 1
ATOM 2101 C C . GLY B 1 101 ? 12.648 25.703 9.938 1 98.12 101 GLY B C 1
ATOM 2102 O O . GLY B 1 101 ? 13.336 26.641 9.531 1 98.12 101 GLY B O 1
ATOM 2103 N N . ASP B 1 102 ? 11.633 25.344 9.344 1 98.5 102 ASP B N 1
ATOM 2104 C CA . ASP B 1 102 ? 11.016 26.25 8.383 1 98.5 102 ASP B CA 1
ATOM 2105 C C . ASP B 1 102 ? 10.023 27.188 9.07 1 98.5 102 ASP B C 1
ATOM 2107 O O . ASP B 1 102 ? 8.805 27.047 8.906 1 98.5 102 ASP B O 1
ATOM 2111 N N . TYR B 1 103 ? 10.539 28.188 9.656 1 98.44 103 TYR B N 1
ATOM 2112 C CA . TYR B 1 103 ? 9.75 29.062 10.508 1 98.44 103 TYR B CA 1
ATOM 2113 C C . TYR B 1 103 ? 8.875 29.984 9.68 1 98.44 103 TYR B C 1
ATOM 2115 O O . TYR B 1 103 ? 7.777 30.359 10.102 1 98.44 103 TYR B O 1
ATOM 2123 N N . GLU B 1 104 ? 9.375 30.344 8.523 1 97.88 104 GLU B N 1
ATOM 2124 C CA . GLU B 1 104 ? 8.562 31.203 7.672 1 97.88 104 GLU B CA 1
ATOM 2125 C C . GLU B 1 104 ? 7.277 30.5 7.238 1 97.88 104 GLU B C 1
ATOM 2127 O O . GLU B 1 104 ? 6.195 31.094 7.277 1 97.88 104 GLU B O 1
ATOM 2132 N N . LEU B 1 105 ? 7.414 29.297 6.855 1 98.56 105 LEU B N 1
ATOM 2133 C CA . LEU B 1 105 ? 6.211 28.531 6.559 1 98.56 105 LEU B CA 1
ATOM 2134 C C . LEU B 1 105 ? 5.355 28.344 7.809 1 98.56 105 LEU B C 1
ATOM 2136 O O . LEU B 1 105 ? 4.125 28.375 7.734 1 98.56 105 LEU B O 1
ATOM 2140 N N . GLY B 1 106 ? 5.984 28.141 8.898 1 98.62 106 GLY B N 1
ATOM 2141 C CA . GLY B 1 106 ? 5.277 28.047 10.164 1 98.62 106 GLY B CA 1
ATOM 2142 C C . GLY B 1 106 ? 4.355 29.219 10.43 1 98.62 106 GLY B C 1
ATOM 2143 O O . GLY B 1 106 ? 3.234 29.031 10.906 1 98.62 106 GLY B O 1
ATOM 2144 N N . VAL B 1 107 ? 4.883 30.359 10.164 1 98.56 107 VAL B N 1
ATOM 2145 C CA . VAL B 1 107 ? 4.094 31.578 10.359 1 98.56 107 VAL B CA 1
ATOM 2146 C C . VAL B 1 107 ? 2.828 31.516 9.508 1 98.56 107 VAL B C 1
ATOM 2148 O O . VAL B 1 107 ? 1.728 31.766 10 1 98.56 107 VAL B O 1
ATOM 2151 N N . VAL B 1 108 ? 2.961 31.141 8.281 1 97.62 108 VAL B N 1
ATOM 2152 C CA . VAL B 1 108 ? 1.84 31.031 7.355 1 97.62 108 VAL B CA 1
ATOM 2153 C C . VAL B 1 108 ? 0.84 30 7.867 1 97.62 108 VAL B C 1
ATOM 2155 O O . VAL B 1 108 ? -0.368 30.25 7.871 1 97.62 108 VAL B O 1
ATOM 2158 N N . VAL B 1 109 ? 1.289 28.906 8.336 1 97.75 109 VAL B N 1
ATOM 2159 C CA . VAL B 1 109 ? 0.459 27.797 8.797 1 97.75 109 VAL B CA 1
ATOM 2160 C C . VAL B 1 109 ? -0.254 28.188 10.086 1 97.75 109 VAL B C 1
ATOM 2162 O O . VAL B 1 109 ? -1.451 27.922 10.242 1 97.75 109 VAL B O 1
ATOM 2165 N N . ALA B 1 110 ? 0.437 28.812 10.992 1 97.75 110 ALA B N 1
ATOM 2166 C CA . ALA B 1 110 ? -0.156 29.25 12.25 1 97.75 110 ALA B CA 1
ATOM 2167 C C . ALA B 1 110 ? -1.282 30.25 12.008 1 97.75 110 ALA B C 1
ATOM 2169 O O . ALA B 1 110 ? -2.338 30.172 12.633 1 97.75 110 ALA B O 1
ATOM 2170 N N . ARG B 1 111 ? -1.037 31.141 11.094 1 96.56 111 ARG B N 1
ATOM 2171 C CA . ARG B 1 111 ? -2.078 32.094 10.75 1 96.56 111 ARG B CA 1
ATOM 2172 C C . ARG B 1 111 ? -3.311 31.406 10.188 1 96.56 111 ARG B C 1
ATOM 2174 O O . ARG B 1 111 ? -4.441 31.766 10.516 1 96.56 111 ARG B O 1
ATOM 2181 N N . HIS B 1 112 ? -3.084 30.469 9.367 1 95.19 112 HIS B N 1
ATOM 2182 C CA . HIS B 1 112 ? -4.195 29.703 8.812 1 95.19 112 HIS B CA 1
ATOM 2183 C C . HIS B 1 112 ? -4.957 28.953 9.898 1 95.19 112 HIS B C 1
ATOM 2185 O O . HIS B 1 112 ? -6.188 28.875 9.859 1 95.19 112 HIS B O 1
ATOM 2191 N N . LEU B 1 113 ? -4.273 28.375 10.852 1 95.19 113 LEU B N 1
ATOM 2192 C CA . LEU B 1 113 ? -4.895 27.656 11.953 1 95.19 113 LEU B CA 1
ATOM 2193 C C . LEU B 1 113 ? -5.766 28.594 12.789 1 95.19 113 LEU B C 1
ATOM 2195 O O . LEU B 1 113 ? -6.84 28.203 13.25 1 95.19 113 LEU B O 1
ATOM 2199 N N . ILE B 1 114 ? -5.352 29.812 12.953 1 94.69 114 ILE B N 1
ATOM 2200 C CA . ILE B 1 114 ? -6.133 30.812 13.688 1 94.69 114 ILE B CA 1
ATOM 2201 C C . ILE B 1 114 ? -7.43 31.094 12.938 1 94.69 114 ILE B C 1
ATOM 2203 O O . ILE B 1 114 ? -8.492 31.219 13.555 1 94.69 114 ILE B O 1
ATOM 2207 N N . GLU B 1 115 ? -7.336 31.203 11.609 1 92.88 115 GLU B N 1
ATOM 2208 C CA . GLU B 1 115 ? -8.523 31.422 10.797 1 92.88 115 GLU B CA 1
ATOM 2209 C C . GLU B 1 115 ? -9.477 30.234 10.883 1 92.88 115 GLU B C 1
ATOM 2211 O O . GLU B 1 115 ? -10.695 30.406 10.891 1 92.88 115 GLU B O 1
ATOM 2216 N N . LEU B 1 116 ? -8.922 29.094 10.961 1 91.38 116 LEU B N 1
ATOM 2217 C CA . LEU B 1 116 ? -9.719 27.859 10.977 1 91.38 116 LEU B CA 1
ATOM 2218 C C . LEU B 1 116 ? -10.383 27.672 12.336 1 91.38 116 LEU B C 1
ATOM 2220 O O . LEU B 1 116 ? -11.508 27.188 12.414 1 91.38 116 LEU B O 1
ATOM 2224 N N . GLU B 1 117 ? -9.648 27.953 13.359 1 92.38 117 GLU B N 1
ATOM 2225 C CA . GLU B 1 117 ? -10.148 27.766 14.727 1 92.38 117 GLU B CA 1
ATOM 2226 C C . GLU B 1 117 ? -9.82 28.984 15.594 1 92.38 117 GLU B C 1
ATOM 2228 O O . GLU B 1 117 ? -9.031 28.875 16.531 1 92.38 117 GLU B O 1
ATOM 2233 N N . PRO B 1 118 ? -10.617 30.047 15.477 1 91.94 118 PRO B N 1
ATOM 2234 C CA . PRO B 1 118 ? -10.281 31.312 16.125 1 91.94 118 PRO B CA 1
ATOM 2235 C C . PRO B 1 118 ? -10.305 31.203 17.656 1 91.94 118 PRO B C 1
ATOM 2237 O O . PRO B 1 118 ? -9.477 31.828 18.328 1 91.94 118 PRO B O 1
ATOM 2240 N N . PRO B 1 119 ? -11.094 30.375 18.188 1 91.25 119 PRO B N 1
ATOM 2241 C CA . PRO B 1 119 ? -11.102 30.359 19.656 1 91.25 119 PRO B CA 1
ATOM 2242 C C . PRO B 1 119 ? -9.977 29.5 20.234 1 91.25 119 PRO B C 1
ATOM 2244 O O . PRO B 1 119 ? -9.719 29.547 21.438 1 91.25 119 PRO B O 1
ATOM 2247 N N . LYS B 1 120 ? -9.336 28.766 19.453 1 92.5 120 LYS B N 1
ATOM 2248 C CA . LYS B 1 120 ? -8.328 27.844 19.953 1 92.5 120 LYS B CA 1
ATOM 2249 C C . LYS B 1 120 ? -6.977 28.547 20.109 1 92.5 120 LYS B C 1
ATOM 2251 O O . LYS B 1 120 ? -6.555 29.297 19.234 1 92.5 120 LYS B O 1
ATOM 2256 N N . GLU B 1 121 ? -6.375 28.266 21.156 1 94.56 121 GLU B N 1
ATOM 2257 C CA . GLU B 1 121 ? -5.156 28.984 21.531 1 94.56 121 GLU B CA 1
ATOM 2258 C C . GLU B 1 121 ? -3.969 28.516 20.688 1 94.56 121 GLU B C 1
ATOM 2260 O O . GLU B 1 121 ? -2.992 29.25 20.531 1 94.56 121 GLU B O 1
ATOM 2265 N N . SER B 1 122 ? -3.984 27.328 20.172 1 94.88 122 SER B N 1
ATOM 2266 C CA . SER B 1 122 ? -2.816 26.672 19.594 1 94.88 122 SER B CA 1
ATOM 2267 C C . SER B 1 122 ? -2.221 27.516 18.469 1 94.88 122 SER B C 1
ATOM 2269 O O . SER B 1 122 ? -0.999 27.641 18.375 1 94.88 122 SER B O 1
ATOM 2271 N N . GLY B 1 123 ? -3.061 28.094 17.672 1 96.5 123 GLY B N 1
ATOM 2272 C CA . GLY B 1 123 ? -2.564 28.922 16.594 1 96.5 123 GLY B CA 1
ATOM 2273 C C . GLY B 1 123 ? -1.869 30.188 17.062 1 96.5 123 GLY B C 1
ATOM 2274 O O . GLY B 1 123 ? -0.808 30.547 16.547 1 96.5 123 GLY B O 1
ATOM 2275 N N . TYR B 1 124 ? -2.402 30.797 18.016 1 96.06 124 TYR B N 1
ATOM 2276 C CA . TYR B 1 124 ? -1.852 32.031 18.547 1 96.06 124 TYR B CA 1
ATOM 2277 C C . TYR B 1 124 ? -0.525 31.781 19.25 1 96.06 124 TYR B C 1
ATOM 2279 O O . TYR B 1 124 ? 0.443 32.531 19.047 1 96.06 124 TYR B O 1
ATOM 2287 N N . VAL B 1 125 ? -0.501 30.719 20.016 1 96.44 125 VAL B N 1
ATOM 2288 C CA . VAL B 1 125 ? 0.701 30.359 20.766 1 96.44 125 VAL B CA 1
ATOM 2289 C C . VAL B 1 125 ? 1.835 30.031 19.797 1 96.44 125 VAL B C 1
ATOM 2291 O O . VAL B 1 125 ? 2.967 30.484 19.984 1 96.44 125 VAL B O 1
ATOM 2294 N N . ALA B 1 126 ? 1.476 29.328 18.812 1 97.81 126 ALA B N 1
ATOM 2295 C CA . ALA B 1 126 ? 2.48 28.984 17.812 1 97.81 126 ALA B CA 1
ATOM 2296 C C . ALA B 1 126 ? 2.994 30.219 17.094 1 97.81 126 ALA B C 1
ATOM 2298 O O . ALA B 1 126 ? 4.199 30.375 16.891 1 97.81 126 ALA B O 1
ATOM 2299 N N . LEU B 1 127 ? 2.084 31.094 16.766 1 98 127 LEU B N 1
ATOM 2300 C CA . LEU B 1 127 ? 2.449 32.312 16.047 1 98 127 LEU B CA 1
ATOM 2301 C C . LEU B 1 127 ? 3.373 33.188 16.906 1 98 127 LEU B C 1
ATOM 2303 O O . LEU B 1 127 ? 4.379 33.688 16.422 1 98 127 LEU B O 1
ATOM 2307 N N . GLN B 1 128 ? 3.062 33.312 18.109 1 97.62 128 GLN B N 1
ATOM 2308 C CA . GLN B 1 128 ? 3.895 34.062 19.031 1 97.62 128 GLN B CA 1
ATOM 2309 C C . GLN B 1 128 ? 5.305 33.5 19.109 1 97.62 128 GLN B C 1
ATOM 2311 O O . GLN B 1 128 ? 6.289 34.219 19.031 1 97.62 128 GLN B O 1
ATOM 2316 N N . LYS B 1 129 ? 5.391 32.188 19.266 1 97.12 129 LYS B N 1
ATOM 2317 C CA . LYS B 1 129 ? 6.676 31.5 19.344 1 97.12 129 LYS B CA 1
ATOM 2318 C C . LYS B 1 129 ? 7.484 31.688 18.062 1 97.12 129 LYS B C 1
ATOM 2320 O O . LYS B 1 129 ? 8.695 31.922 18.125 1 97.12 129 LYS B O 1
ATOM 2325 N N . LEU B 1 130 ? 6.859 31.609 16.984 1 98.44 130 LEU B N 1
ATOM 2326 C CA . LEU B 1 130 ? 7.52 31.75 15.695 1 98.44 130 LEU B CA 1
ATOM 2327 C C . LEU B 1 130 ? 8.078 33.156 15.523 1 98.44 130 LEU B C 1
ATOM 2329 O O . LEU B 1 130 ? 9.203 33.344 15.039 1 98.44 130 LEU B O 1
ATOM 2333 N N . TYR B 1 131 ? 7.348 34.125 15.93 1 97.94 131 TYR B N 1
ATOM 2334 C CA . TYR B 1 131 ? 7.82 35.5 15.859 1 97.94 131 TYR B CA 1
ATOM 2335 C C . TYR B 1 131 ? 9.023 35.688 16.781 1 97.94 131 TYR B C 1
ATOM 2337 O O . TYR B 1 131 ? 9.984 36.375 16.406 1 97.94 131 TYR B O 1
ATOM 2345 N N . ALA B 1 132 ? 8.961 35.094 17.891 1 96.75 132 ALA B N 1
ATOM 2346 C CA . ALA B 1 132 ? 10.078 35.219 18.828 1 96.75 132 ALA B CA 1
ATOM 2347 C C . ALA B 1 132 ? 11.336 34.562 18.25 1 96.75 132 ALA B C 1
ATOM 2349 O O . ALA B 1 132 ? 12.422 35.156 18.297 1 96.75 132 ALA B O 1
ATOM 2350 N N . ILE B 1 133 ? 11.219 33.438 17.688 1 97.31 133 ILE B N 1
ATOM 2351 C CA . ILE B 1 133 ? 12.344 32.688 17.156 1 97.31 133 ILE B CA 1
ATOM 2352 C C . ILE B 1 133 ? 12.953 33.438 15.977 1 97.31 133 ILE B C 1
ATOM 2354 O O . ILE B 1 133 ? 14.172 33.438 15.789 1 97.31 133 ILE B O 1
ATOM 2358 N N . THR B 1 134 ? 12.086 34.125 15.211 1 97.38 134 THR B N 1
ATOM 2359 C CA . THR B 1 134 ? 12.555 34.812 14.008 1 97.38 134 THR B CA 1
ATOM 2360 C C . THR B 1 134 ? 12.93 36.25 14.328 1 97.38 134 THR B C 1
ATOM 2362 O O . THR B 1 134 ? 13.133 37.062 13.414 1 97.38 134 THR B O 1
ATOM 2365 N N . GLY B 1 135 ? 12.859 36.688 15.547 1 96.31 135 GLY B N 1
ATOM 2366 C CA . GLY B 1 135 ? 13.312 38 15.977 1 96.31 135 GLY B CA 1
ATOM 2367 C C . GLY B 1 135 ? 12.273 39.094 15.766 1 96.31 135 GLY B C 1
ATOM 2368 O O . GLY B 1 135 ? 12.602 40.281 15.797 1 96.31 135 GLY B O 1
ATOM 2369 N N . ARG B 1 136 ? 11.125 38.719 15.469 1 97.56 136 ARG B N 1
ATOM 2370 C CA . ARG B 1 136 ? 10.031 39.656 15.289 1 97.56 136 ARG B CA 1
ATOM 2371 C C . ARG B 1 136 ? 9.305 39.906 16.609 1 97.56 136 ARG B C 1
ATOM 2373 O O . ARG B 1 136 ? 8.094 39.688 16.719 1 97.56 136 ARG B O 1
ATOM 2380 N N . THR B 1 137 ? 9.922 40.469 17.531 1 96.31 137 THR B N 1
ATOM 2381 C CA . THR B 1 137 ? 9.5 40.625 18.922 1 96.31 137 THR B CA 1
ATOM 2382 C C . THR B 1 137 ? 8.242 41.5 19.016 1 96.31 137 THR B C 1
ATOM 2384 O O . THR B 1 137 ? 7.344 41.188 19.812 1 96.31 137 THR B O 1
ATOM 2387 N N . GLU B 1 138 ? 8.219 42.531 18.188 1 96.94 138 GLU B N 1
ATOM 2388 C CA . GLU B 1 138 ? 7.047 43.375 18.203 1 96.94 138 GLU B CA 1
ATOM 2389 C C . GLU B 1 138 ? 5.797 42.625 17.766 1 96.94 138 GLU B C 1
ATOM 2391 O O . GLU B 1 138 ? 4.727 42.781 18.359 1 96.94 138 GLU B O 1
ATOM 2396 N N . ASP B 1 139 ? 5.922 41.906 16.766 1 97.19 139 ASP B N 1
ATOM 2397 C CA . ASP B 1 139 ? 4.809 41.094 16.281 1 97.19 139 ASP B CA 1
ATOM 2398 C C . ASP B 1 139 ? 4.371 40.062 17.344 1 97.19 139 ASP B C 1
ATOM 2400 O O . ASP B 1 139 ? 3.178 39.812 17.5 1 97.19 139 ASP B O 1
ATOM 2404 N N . ALA B 1 140 ? 5.242 39.438 18 1 96.69 140 ALA B N 1
ATOM 2405 C CA . ALA B 1 140 ? 4.93 38.5 19.078 1 96.69 140 ALA B CA 1
ATOM 2406 C C . ALA B 1 140 ? 4.09 39.156 20.172 1 96.69 140 ALA B C 1
ATOM 2408 O O . ALA B 1 140 ? 3.119 38.594 20.656 1 96.69 140 ALA B O 1
ATOM 2409 N N . LEU B 1 141 ? 4.5 40.375 20.516 1 95.06 141 LEU B N 1
ATOM 2410 C CA . LEU B 1 141 ? 3.768 41.125 21.531 1 95.06 141 LEU B CA 1
ATOM 2411 C C . LEU B 1 141 ? 2.352 41.438 21.062 1 95.06 141 LEU B C 1
ATOM 2413 O O . LEU B 1 141 ? 1.406 41.406 21.844 1 95.06 141 LEU B O 1
ATOM 2417 N N . LYS B 1 142 ? 2.26 41.781 19.844 1 96.5 142 LYS B N 1
ATOM 2418 C CA . LYS B 1 142 ? 0.944 42.062 19.266 1 96.5 142 LYS B CA 1
ATOM 2419 C C . LYS B 1 142 ? 0.04 40.812 19.359 1 96.5 142 LYS B C 1
ATOM 2421 O O . LYS B 1 142 ? -1.156 40.938 19.641 1 96.5 142 LYS B O 1
ATOM 2426 N N . VAL B 1 143 ? 0.519 39.625 19.094 1 96.31 143 VAL B N 1
ATOM 2427 C CA . VAL B 1 143 ? -0.257 38.406 19.172 1 96.31 143 VAL B CA 1
ATOM 2428 C C . VAL B 1 143 ? -0.715 38.156 20.609 1 96.31 143 VAL B C 1
ATOM 2430 O O . VAL B 1 143 ? -1.861 37.781 20.859 1 96.31 143 VAL B O 1
ATOM 2433 N N . ARG B 1 144 ? 0.14 38.406 21.5 1 93.06 144 ARG B N 1
ATOM 2434 C CA . ARG B 1 144 ? -0.197 38.25 22.922 1 93.06 144 ARG B CA 1
ATOM 2435 C C . ARG B 1 144 ? -1.331 39.219 23.312 1 93.06 144 ARG B C 1
ATOM 2437 O O . ARG B 1 144 ? -2.252 38.812 24.031 1 93.06 144 ARG B O 1
ATOM 2444 N N . LYS B 1 145 ? -1.184 40.375 22.891 1 93.06 145 LYS B N 1
ATOM 2445 C CA . LYS B 1 145 ? -2.232 41.344 23.156 1 93.06 145 LYS B CA 1
ATOM 2446 C C . LYS B 1 145 ? -3.562 40.906 22.547 1 93.06 145 LYS B C 1
ATOM 2448 O O . LYS B 1 145 ? -4.617 41.062 23.172 1 93.06 145 LYS B O 1
ATOM 2453 N N . LEU B 1 146 ? -3.477 40.469 21.406 1 93.12 146 LEU B N 1
ATOM 2454 C CA . LEU B 1 146 ? -4.664 40 20.703 1 93.12 146 LEU B CA 1
ATOM 2455 C C . LEU B 1 146 ? -5.336 38.875 21.484 1 93.12 146 LEU B C 1
ATOM 2457 O O . LEU B 1 146 ? -6.559 38.844 21.625 1 93.12 146 LEU B O 1
ATOM 2461 N N . MET B 1 147 ? -4.609 37.875 21.891 1 92.81 147 MET B N 1
ATOM 2462 C CA . MET B 1 147 ? -5.148 36.781 22.688 1 92.81 147 MET B CA 1
ATOM 2463 C C . MET B 1 147 ? -5.844 37.281 23.938 1 92.81 147 MET B C 1
ATOM 2465 O O . MET B 1 147 ? -6.906 36.781 24.312 1 92.81 147 MET B O 1
ATOM 2469 N N . CYS B 1 148 ? -5.273 38.344 24.531 1 88.56 148 CYS B N 1
ATOM 2470 C CA . CYS B 1 148 ? -5.848 38.969 25.719 1 88.56 148 CYS B CA 1
ATOM 2471 C C . CYS B 1 148 ? -7.172 39.625 25.391 1 88.56 148 CYS B C 1
ATOM 2473 O O . CYS B 1 148 ? -8.156 39.469 26.109 1 88.56 148 CYS B O 1
ATOM 2475 N N . ASP B 1 149 ? -7.188 40.281 24.391 1 89.75 149 ASP B N 1
ATOM 2476 C CA . ASP B 1 149 ? -8.383 41 23.969 1 89.75 149 ASP B CA 1
ATOM 2477 C C . ASP B 1 149 ? -9.531 40.031 23.656 1 89.75 149 ASP B C 1
ATOM 2479 O O . ASP B 1 149 ? -10.695 40.344 23.922 1 89.75 149 ASP B O 1
ATOM 2483 N N . LEU B 1 150 ? -9.156 38.906 23.156 1 90.56 150 LEU B N 1
ATOM 2484 C CA . LEU B 1 150 ? -10.156 37.906 22.75 1 90.56 150 LEU B CA 1
ATOM 2485 C C . LEU B 1 150 ? -10.469 36.969 23.891 1 90.56 150 LEU B C 1
ATOM 2487 O O . LEU B 1 150 ? -11.336 36.094 23.75 1 90.56 150 LEU B O 1
ATOM 2491 N N . ASP B 1 151 ? -9.82 37.125 24.969 1 88.12 151 ASP B N 1
ATOM 2492 C CA . ASP B 1 151 ? -9.992 36.281 26.141 1 88.12 151 ASP B CA 1
ATOM 2493 C C . ASP B 1 151 ? -9.672 34.812 25.828 1 88.12 151 ASP B C 1
ATOM 2495 O O . ASP B 1 151 ? -10.422 33.906 26.203 1 88.12 151 ASP B O 1
ATOM 2499 N N . ILE B 1 152 ? -8.859 34.625 24.906 1 81.94 152 ILE B N 1
ATOM 2500 C CA . ILE B 1 152 ? -8.383 33.281 24.609 1 81.94 152 ILE B CA 1
ATOM 2501 C C . ILE B 1 152 ? -7.418 32.812 25.688 1 81.94 152 ILE B C 1
ATOM 2503 O O . ILE B 1 152 ? -6.41 33.469 25.953 1 81.94 152 ILE B O 1
ATOM 2507 N N . LYS B 1 153 ? -7.961 31.891 26.656 1 67.12 153 LYS B N 1
ATOM 2508 C CA . LYS B 1 153 ? -7.207 31.406 27.812 1 67.12 153 LYS B CA 1
ATOM 2509 C C . LYS B 1 153 ? -6.148 30.391 27.391 1 67.12 153 LYS B C 1
ATOM 2511 O O . LYS B 1 153 ? -6.391 29.578 26.5 1 67.12 153 LYS B O 1
ATOM 2516 N N . GLN B 1 154 ? -4.965 30.703 27.594 1 60.16 154 GLN B N 1
ATOM 2517 C CA . GLN B 1 154 ? -3.934 29.672 27.438 1 60.16 154 GLN B CA 1
ATOM 2518 C C . GLN B 1 154 ? -4.262 28.438 28.281 1 60.16 154 GLN B C 1
ATOM 2520 O O . GLN B 1 154 ? -4.727 28.562 29.422 1 60.16 154 GLN B O 1
ATOM 2525 N N . SER B 1 155 ? -4.941 27.359 27.828 1 50 155 SER B N 1
ATOM 2526 C CA . SER B 1 155 ? -5.137 26.172 28.656 1 50 155 SER B CA 1
ATOM 2527 C C . SER B 1 155 ? -3.951 25.938 29.578 1 50 155 SER B C 1
ATOM 2529 O O . SER B 1 155 ? -2.803 26.188 29.203 1 50 155 SER B O 1
ATOM 2531 N N . SER B 1 156 ? -4.305 25.891 31.016 1 41.41 156 SER B N 1
ATOM 2532 C CA . SER B 1 156 ? -3.461 25.906 32.188 1 41.41 156 SER B CA 1
ATOM 2533 C C . SER B 1 156 ? -2.277 24.953 32.062 1 41.41 156 SER B C 1
ATOM 2535 O O . SER B 1 156 ? -1.538 24.719 33 1 41.41 156 SER B O 1
ATOM 2537 N N . GLY B 1 157 ? -2.012 23.938 31.297 1 37.75 157 GLY B N 1
ATOM 2538 C CA . GLY B 1 157 ? -0.913 23.25 31.938 1 37.75 157 GLY B CA 1
ATOM 2539 C C . GLY B 1 157 ? 0.209 24.172 32.375 1 37.75 157 GLY B C 1
ATOM 2540 O O . GLY B 1 157 ? 1.166 23.734 33.031 1 37.75 157 GLY B O 1
ATOM 2541 N N . ALA B 1 158 ? 0.641 25.172 31.703 1 37.81 158 ALA B N 1
ATOM 2542 C CA . ALA B 1 158 ? 1.651 26.047 32.281 1 37.81 158 ALA B CA 1
ATOM 2543 C C . ALA B 1 158 ? 1.019 27.062 33.219 1 37.81 158 ALA B C 1
ATOM 2545 O O . ALA B 1 158 ? 0.022 27.703 32.906 1 37.81 158 ALA B O 1
ATOM 2546 N N . SER B 1 159 ? 0.953 26.703 34.625 1 32.28 159 SER B N 1
ATOM 2547 C CA . SER B 1 159 ? 0.61 27.438 35.844 1 32.28 159 SER B CA 1
ATOM 2548 C C . SER B 1 159 ? 0.816 28.938 35.656 1 32.28 159 SER B C 1
ATOM 2550 O O . SER B 1 159 ? 1.943 29.406 35.469 1 32.28 159 SER B O 1
ATOM 2552 N N . MET B 1 160 ? 0.05 29.594 34.969 1 32.72 160 MET B N 1
ATOM 2553 C CA . MET B 1 160 ? 0.135 31.047 34.969 1 32.72 160 MET B CA 1
ATOM 2554 C C . MET B 1 160 ? 0.044 31.578 36.406 1 32.72 160 MET B C 1
ATOM 2556 O O . MET B 1 160 ? -0.903 31.281 37.125 1 32.72 160 MET B O 1
ATOM 2560 N N . ILE B 1 161 ? 1.069 31.891 37.219 1 33.41 161 ILE B N 1
ATOM 2561 C CA . ILE B 1 161 ? 1.087 32.781 38.406 1 33.41 161 ILE B CA 1
ATOM 2562 C C . ILE B 1 161 ? 0.123 33.938 38.188 1 33.41 161 ILE B C 1
ATOM 2564 O O . ILE B 1 161 ? 0.228 34.656 37.188 1 33.41 161 ILE B O 1
ATOM 2568 N N . GLU B 1 162 ? -1.063 33.906 38.656 1 33.62 162 GLU B N 1
ATOM 2569 C CA . GLU B 1 162 ? -2.104 34.906 38.844 1 33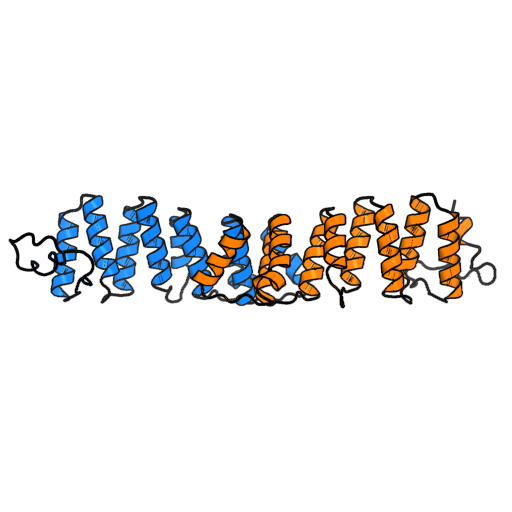.62 162 GLU B CA 1
ATOM 2570 C C . GLU B 1 162 ? -1.51 36.25 39.281 1 33.62 162 GLU B C 1
ATOM 2572 O O . GLU B 1 162 ? -1.291 36.469 40.469 1 33.62 162 GLU B O 1
ATOM 2577 N N . VAL B 1 163 ? -0.337 36.875 38.812 1 33.12 163 VAL B N 1
ATOM 2578 C CA . VAL B 1 163 ? -0.232 38.25 39.312 1 33.12 163 VAL B CA 1
ATOM 2579 C C . VAL B 1 163 ? -1.493 39.031 38.938 1 33.12 163 VAL B C 1
ATOM 2581 O O . VAL B 1 163 ? -1.896 39.062 37.781 1 33.12 163 VAL B O 1
ATOM 2584 N N . GLU B 1 164 ? -2.469 39.25 39.781 1 36.5 164 GLU B N 1
ATOM 2585 C CA . GLU B 1 164 ? -3.707 40.031 39.688 1 36.5 164 GLU B CA 1
ATOM 2586 C C . GLU B 1 164 ? -3.619 41.125 38.625 1 36.5 164 GLU B C 1
ATOM 2588 O O . GLU B 1 164 ? -4.516 41.25 37.781 1 36.5 164 GLU B O 1
ATOM 2593 N N . GLY B 1 165 ? -3.166 42.406 38.906 1 36.47 165 GLY B N 1
ATOM 2594 C CA . GLY B 1 165 ? -3.178 43.688 38.25 1 36.47 165 GLY B CA 1
ATOM 2595 C C . GLY B 1 165 ? -2.434 43.719 36.938 1 36.47 165 GLY B C 1
ATOM 2596 O O . GLY B 1 165 ? -2.863 44.375 36 1 36.47 165 GLY B O 1
ATOM 2597 N N . ALA B 1 166 ? -1.028 43.469 36.875 1 39.66 166 ALA B N 1
ATOM 2598 C CA . ALA B 1 166 ? -0.001 43.562 35.812 1 39.66 166 ALA B CA 1
ATOM 2599 C C . ALA B 1 166 ? -0.095 42.375 34.875 1 39.66 166 ALA B C 1
ATOM 2601 O O . ALA B 1 166 ? 0.578 41.375 35.062 1 39.66 166 ALA B O 1
ATOM 2602 N N . ALA B 1 167 ? -1.096 41.75 34.656 1 38.91 167 ALA B N 1
ATOM 2603 C CA . ALA B 1 167 ? -1.19 40.375 34.125 1 38.91 167 ALA B CA 1
ATOM 2604 C C . ALA B 1 167 ? -0.602 40.312 32.719 1 38.91 167 ALA B C 1
ATOM 2606 O O . ALA B 1 167 ? -0.067 39.281 32.312 1 38.91 167 ALA B O 1
ATOM 2607 N N . CYS B 1 168 ? -0.832 41.188 31.688 1 36.31 168 CYS B N 1
ATOM 2608 C CA . CYS B 1 168 ? -0.062 41.406 30.469 1 36.31 168 CYS B CA 1
ATOM 2609 C C . CYS B 1 168 ? 1.398 41.688 30.781 1 36.31 168 CYS B C 1
ATOM 2611 O O . CYS B 1 168 ? 2.248 41.688 29.891 1 36.31 168 CYS B O 1
ATOM 2613 N N . GLU B 1 169 ? 1.962 42.156 32.031 1 35.88 169 GLU B N 1
ATOM 2614 C CA . GLU B 1 169 ? 3.271 42.562 32.5 1 35.88 169 GLU B CA 1
ATOM 2615 C C . GLU B 1 169 ? 4.203 41.375 32.719 1 35.88 169 GLU B C 1
ATOM 2617 O O . GLU B 1 169 ? 5.426 41.531 32.719 1 35.88 169 GLU B O 1
ATOM 2622 N N . PHE B 1 170 ? 3.871 40.281 33.156 1 33.44 170 PHE B N 1
ATOM 2623 C CA . PHE B 1 170 ? 4.848 39.281 33.625 1 33.4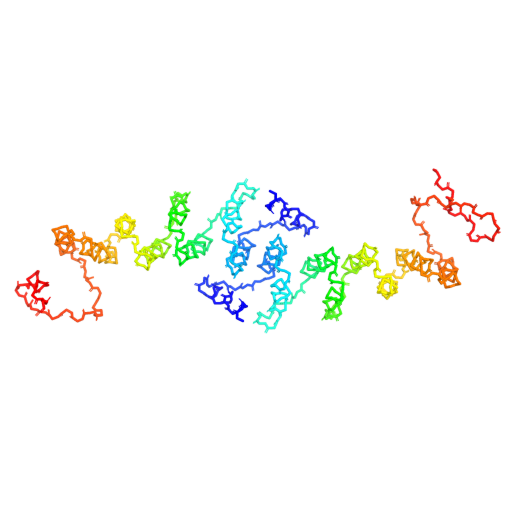4 170 PHE B CA 1
ATOM 2624 C C . PHE B 1 170 ? 5.738 38.844 32.469 1 33.44 170 PHE B C 1
ATOM 2626 O O . PHE B 1 170 ? 6.926 38.562 32.656 1 33.44 170 PHE B O 1
ATOM 2633 N N . LEU B 1 171 ? 5.207 38.531 31.266 1 34.94 171 LEU B N 1
ATOM 2634 C CA . LEU B 1 171 ? 6.047 37.75 30.359 1 34.94 171 LEU B CA 1
ATOM 2635 C C . LEU B 1 171 ? 7.305 38.531 29.984 1 34.94 171 LEU B C 1
ATOM 2637 O O . LEU B 1 171 ? 8.125 38.062 29.203 1 34.94 171 LEU B O 1
ATOM 2641 N N . ALA B 1 172 ? 7.574 39.75 30.297 1 32.94 172 ALA B N 1
ATOM 2642 C CA . ALA B 1 172 ? 8.852 40.344 29.906 1 32.94 172 ALA B CA 1
ATOM 2643 C C . ALA B 1 172 ? 10 39.781 30.75 1 32.94 172 ALA B C 1
ATOM 2645 O O . ALA B 1 172 ? 11.117 39.625 30.266 1 32.94 172 ALA B O 1
ATOM 2646 N N . GLY B 1 173 ? 9.922 39.562 32.031 1 28.73 173 GLY B N 1
ATOM 2647 C CA . GLY B 1 173 ? 11.102 39.531 32.875 1 28.73 173 GLY B CA 1
ATOM 2648 C C . GLY B 1 173 ? 11.773 38.156 32.906 1 28.73 173 GLY B C 1
ATOM 2649 O O . GLY B 1 173 ? 12.648 37.906 33.719 1 28.73 173 GLY B O 1
ATOM 2650 N N . THR B 1 174 ? 11.219 37.125 32.344 1 24.75 174 THR B N 1
ATOM 2651 C CA . THR B 1 174 ? 12.023 35.938 32.594 1 24.75 174 THR B CA 1
ATOM 2652 C C . THR B 1 174 ? 13.289 35.969 31.734 1 24.75 174 THR B C 1
ATOM 2654 O O . THR B 1 174 ? 13.234 35.844 30.516 1 24.75 174 THR B O 1
ATOM 2657 N N . LEU B 1 175 ? 14.203 37.031 31.797 1 21.81 175 LEU B N 1
ATOM 2658 C CA . LEU B 1 175 ? 15.594 36.719 31.5 1 21.81 175 LEU B CA 1
ATOM 2659 C C . LEU B 1 175 ? 16.156 35.719 32.531 1 21.81 175 LEU B C 1
ATOM 2661 O O . LEU B 1 175 ? 16 35.906 33.719 1 21.81 175 LEU B O 1
#